Protein AF-0000000080280304 (afdb_homodimer)

Sequenc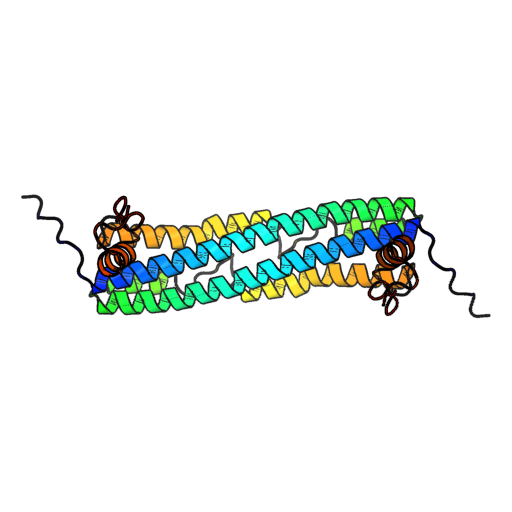e (276 aa):
MAGSPTEPDDETIDAVGKLVFALETVEQARGHLYAFHHLTGTADFALGEAVEKLRKAGHPDWADRIETELIGLNVLADRWTFQVVEEYDDGYYGTFRGMTRDVADDLTDGRLHLHEEQLKRRRRTEGRPGHEMGRPSTMAGSPTEPDDETIDAVGKLVFALETVEQARGHLYAFHHLTGTADFALGEAVEKLRKAGHPDWADRIETELIGLNVLADRWTFQVVEEYDDGYYGTFRGMTRDVADDLTDGRLHLHEEQLKRRRRTEGRPGHEMGRPST

Nearest PDB structures (foldseek):
  9cpb-assembly1_6D  TM=4.067E-01  e=4.294E+00  Bos taurus
  2y3a-assembly1_B  TM=4.232E-01  e=6.532E+00  Mus musculus
  2y3a-assembly1_B  TM=5.165E-01  e=7.788E+00  Mus musculus
  9cpb-assembly1_6D  TM=4.068E-01  e=4.025E+00  Bos taurus
  8gmh-assembly2_E  TM=3.295E-01  e=2.808E+00  Streptococcus intermedius B196

Organism: Amycolatopsis orientalis (NCBI:txid31958)

pLDDT: mean 94.71, std 10.9, range [25.89, 98.81]

Secondary structure (DSSP, 8-state):
------PPPHHHHHHHHHHHHHHHHHHHHHHHHHHHHHHHHHHHHHHHHHHHHHHHTT-HHHHHHHHHHTTT--SBTTB-HHHHHHHHIIIIIHHHHHHHHHHHHHHHTT-S-HHHHHHHHHHS-TTSTT----SPP-/------PPPHHHHHHHHHHHHHHHHHHHHHHHHHHHHHHHHHHHHHHHHHHHHHHHTT-HHHHHHHHHHTTT--SBTTB-HHHHHHHHIIIIIHHHHHHHHHHHHHHHTT-S-HHHHHHHHHHS-TTSTT----SPP-

Solvent-accessible surface area (backbone atoms only — not comparable to full-atom values): 14529 Å² total; per-residue (Å²): 126,83,72,75,83,75,78,64,53,70,53,46,38,48,16,50,31,35,39,46,50,16,51,52,34,39,52,53,16,51,52,25,47,51,50,21,37,52,31,42,52,51,18,51,54,33,40,52,51,16,33,54,34,25,39,75,46,71,35,51,68,60,23,49,48,44,55,68,66,52,55,88,54,46,46,40,97,94,24,49,52,70,53,52,52,49,46,25,47,70,40,36,51,41,51,53,52,50,51,52,49,53,50,26,43,72,60,46,72,43,30,53,42,55,44,57,50,54,50,47,66,72,66,40,51,84,89,44,88,91,38,69,84,71,79,76,64,93,126,82,71,77,83,74,76,65,53,70,54,45,38,48,16,50,31,35,40,44,51,16,51,52,34,39,51,53,15,50,53,25,46,52,47,22,37,53,30,42,52,52,17,51,54,35,39,53,52,16,32,53,34,25,40,74,49,71,36,52,67,61,23,50,48,44,55,67,68,52,55,89,56,47,46,41,96,93,25,50,53,68,52,52,52,49,46,25,47,68,41,36,50,39,50,53,53,50,51,52,48,53,50,27,42,72,60,46,73,43,29,53,42,55,43,55,50,53,49,46,68,72,67,41,50,85,89,44,88,91,39,69,83,70,79,79,63,95

Structure (mmCIF, N/CA/C/O backbone):
data_AF-0000000080280304-model_v1
#
loop_
_entity.id
_entity.type
_entity.pdbx_description
1 polymer 'Uncharacterized protein'
#
loop_
_atom_site.group_PDB
_atom_site.id
_atom_site.type_symbol
_atom_site.label_atom_id
_atom_site.label_alt_id
_atom_site.label_comp_id
_atom_site.label_asym_id
_atom_site.label_entity_id
_atom_site.label_seq_id
_atom_site.pdbx_PDB_ins_code
_atom_site.Cartn_x
_atom_site.Cartn_y
_atom_site.Cartn_z
_atom_site.occupancy
_atom_site.B_iso_or_equiv
_atom_site.auth_seq_id
_atom_site.auth_comp_id
_atom_site.auth_asym_id
_atom_site.auth_atom_id
_atom_site.pdbx_PDB_model_num
ATOM 1 N N . MET A 1 1 ? 15.289 -48.5 -10.891 1 26.27 1 MET A N 1
ATOM 2 C CA . MET A 1 1 ? 15.5 -47.656 -12.07 1 26.27 1 MET A CA 1
ATOM 3 C C . MET A 1 1 ? 14.852 -46.312 -11.891 1 26.27 1 MET A C 1
ATOM 5 O O . MET A 1 1 ? 13.664 -46.219 -11.57 1 26.27 1 MET A O 1
ATOM 9 N N . ALA A 1 2 ? 15.414 -45.406 -11.305 1 45.47 2 ALA A N 1
ATOM 10 C CA . ALA A 1 2 ? 14.922 -44.062 -11.023 1 45.47 2 ALA A CA 1
ATOM 11 C C . ALA A 1 2 ? 14.133 -43.531 -12.211 1 45.47 2 ALA A C 1
ATOM 13 O O . ALA A 1 2 ? 14.68 -43.344 -13.297 1 45.47 2 ALA A O 1
ATOM 14 N N . GLY A 1 3 ? 12.984 -43.781 -12.445 1 39.62 3 GLY A N 1
ATOM 15 C CA . GLY A 1 3 ? 12.25 -43.469 -13.664 1 39.62 3 GLY A CA 1
ATOM 16 C C . GLY A 1 3 ? 12.594 -42.094 -14.234 1 39.62 3 GLY A C 1
ATOM 17 O O . GLY A 1 3 ? 13.094 -41.219 -13.516 1 39.62 3 GLY A O 1
ATOM 18 N N . SER A 1 4 ? 12.836 -41.844 -15.617 1 45.22 4 SER A N 1
ATOM 19 C CA . SER A 1 4 ? 13.25 -40.625 -16.297 1 45.22 4 SER A CA 1
ATOM 20 C C . SER A 1 4 ? 12.336 -39.438 -15.938 1 45.22 4 SER A C 1
ATOM 22 O O . SER A 1 4 ? 11.109 -39.594 -15.992 1 45.22 4 SER A O 1
ATOM 24 N N . PRO A 1 5 ? 12.68 -38.531 -15 1 55.34 5 PRO A N 1
ATOM 25 C CA . PRO A 1 5 ? 11.781 -37.438 -14.641 1 55.34 5 PRO A CA 1
ATOM 26 C C . PRO A 1 5 ? 10.992 -36.906 -15.836 1 55.34 5 PRO A C 1
ATOM 28 O O . PRO A 1 5 ? 11.578 -36.562 -16.859 1 55.34 5 PRO A O 1
ATOM 31 N N . THR A 1 6 ? 9.797 -37.469 -16.281 1 69.19 6 THR A N 1
ATOM 32 C CA . THR A 1 6 ? 8.961 -37.094 -17.422 1 69.19 6 THR A CA 1
ATOM 33 C C . THR A 1 6 ? 8.727 -35.594 -17.422 1 69.19 6 THR A C 1
ATOM 35 O O . THR A 1 6 ? 8.422 -35 -16.391 1 69.19 6 THR A O 1
ATOM 38 N N . GLU A 1 7 ? 9.266 -34.781 -18.422 1 86.94 7 GLU A N 1
ATOM 39 C CA . GLU A 1 7 ? 9.039 -33.375 -18.641 1 86.94 7 GLU A CA 1
ATOM 40 C C . GLU A 1 7 ? 7.555 -33.031 -18.578 1 86.94 7 GLU A C 1
ATOM 42 O O . GLU A 1 7 ? 6.719 -33.75 -19.109 1 86.94 7 GLU A O 1
ATOM 47 N N . PRO A 1 8 ? 7.191 -32.031 -17.797 1 94 8 PRO A N 1
ATOM 48 C CA . PRO A 1 8 ? 5.777 -31.641 -17.75 1 94 8 PRO A CA 1
ATOM 49 C C . PRO A 1 8 ? 5.207 -31.281 -19.125 1 94 8 PRO A C 1
ATOM 51 O O . PRO A 1 8 ? 5.941 -30.797 -19.984 1 94 8 PRO A O 1
ATOM 54 N N . ASP A 1 9 ? 3.963 -31.609 -19.344 1 95.56 9 ASP A N 1
ATOM 55 C CA . ASP A 1 9 ? 3.316 -31.266 -20.609 1 95.56 9 ASP A CA 1
ATOM 56 C C . ASP A 1 9 ? 3 -29.766 -20.672 1 95.56 9 ASP A C 1
ATOM 58 O O . ASP A 1 9 ? 3.084 -29.062 -19.672 1 95.56 9 ASP A O 1
ATOM 62 N N . ASP A 1 10 ? 2.596 -29.219 -21.812 1 95.62 10 ASP A N 1
ATOM 63 C CA . ASP A 1 10 ? 2.402 -27.797 -22.078 1 95.62 10 ASP A CA 1
ATOM 64 C C . ASP A 1 10 ? 1.273 -27.234 -21.219 1 95.62 10 ASP A C 1
ATOM 66 O O . ASP A 1 10 ? 1.339 -26.078 -20.781 1 95.62 10 ASP A O 1
ATOM 70 N N . GLU A 1 11 ? 0.22 -27.984 -21.062 1 97.38 11 GLU A N 1
ATOM 71 C CA . GLU A 1 11 ? -0.914 -27.531 -20.266 1 97.38 11 GLU A CA 1
ATOM 72 C C . GLU A 1 11 ? -0.508 -27.297 -18.812 1 97.38 11 GLU A C 1
ATOM 74 O O . GLU A 1 11 ? -0.923 -26.312 -18.203 1 97.38 11 GLU A O 1
ATOM 79 N N . THR A 1 12 ? 0.298 -28.219 -18.297 1 98.19 12 THR A N 1
ATOM 80 C CA . THR A 1 12 ? 0.804 -28.078 -16.938 1 98.19 12 THR A CA 1
ATOM 81 C C . THR A 1 12 ? 1.74 -26.875 -16.828 1 98.19 12 THR A C 1
ATOM 83 O O . THR A 1 12 ? 1.65 -26.094 -15.867 1 98.19 12 THR A O 1
ATOM 86 N N . ILE A 1 13 ? 2.594 -26.719 -17.781 1 97.25 13 ILE A N 1
ATOM 87 C CA . ILE A 1 13 ? 3.516 -25.594 -17.797 1 97.25 13 ILE A CA 1
ATOM 88 C C . ILE A 1 13 ? 2.727 -24.281 -17.812 1 97.25 13 ILE A C 1
ATOM 90 O O . ILE A 1 13 ? 3.047 -23.359 -17.062 1 97.25 13 ILE A O 1
ATOM 94 N N . ASP A 1 14 ? 1.728 -24.203 -18.578 1 97.38 14 ASP A N 1
ATOM 95 C CA . ASP A 1 14 ? 0.876 -23.016 -18.656 1 97.38 14 ASP A CA 1
ATOM 96 C C . ASP A 1 14 ? 0.171 -22.75 -17.328 1 97.38 14 ASP A C 1
ATOM 98 O O . ASP A 1 14 ? 0.092 -21.594 -16.891 1 97.38 14 ASP A O 1
ATOM 102 N N . ALA A 1 15 ? -0.341 -23.766 -16.75 1 98.38 15 ALA A N 1
ATOM 103 C CA . ALA A 1 15 ? -1.056 -23.625 -15.477 1 98.38 15 ALA A CA 1
ATOM 104 C C . ALA A 1 15 ? -0.133 -23.109 -14.375 1 98.38 15 ALA A C 1
ATOM 106 O O . ALA A 1 15 ? -0.491 -22.172 -13.648 1 98.38 15 ALA A O 1
ATOM 107 N N . VAL A 1 16 ? 1.031 -23.703 -14.273 1 98.19 16 VAL A N 1
ATOM 108 C CA . VAL A 1 16 ? 2.004 -23.25 -13.273 1 98.19 16 VAL A CA 1
ATOM 109 C C . VAL A 1 16 ? 2.439 -21.828 -13.578 1 98.19 16 VAL A C 1
ATOM 111 O O . VAL A 1 16 ? 2.59 -21 -12.664 1 98.19 16 VAL A O 1
ATOM 114 N N . GLY A 1 17 ? 2.639 -21.531 -14.852 1 97.62 17 GLY A N 1
ATOM 115 C CA . GLY A 1 17 ? 2.953 -20.172 -15.234 1 97.62 17 GLY A CA 1
ATOM 116 C C . GLY A 1 17 ? 1.919 -19.156 -14.758 1 97.62 17 GLY A C 1
ATOM 117 O O . GLY A 1 17 ? 2.27 -18.062 -14.32 1 97.62 17 GLY A O 1
ATOM 118 N N . LYS A 1 18 ? 0.639 -19.5 -14.891 1 98.06 18 LYS A N 1
ATOM 119 C CA . LYS A 1 18 ? -0.426 -18.609 -14.438 1 98.06 18 LYS A CA 1
ATOM 120 C C . LYS A 1 18 ? -0.378 -18.406 -12.93 1 98.06 18 LYS A C 1
ATOM 122 O O . LYS A 1 18 ? -0.622 -17.312 -12.43 1 98.06 18 LYS A O 1
ATOM 127 N N . LEU A 1 19 ? -0.128 -19.469 -12.195 1 98.56 19 LEU A N 1
ATOM 128 C CA . LEU A 1 19 ? 0.028 -19.375 -10.75 1 98.56 19 LEU A CA 1
ATOM 129 C C . LEU A 1 19 ? 1.191 -18.453 -10.383 1 98.56 19 LEU A C 1
ATOM 131 O O . LEU A 1 19 ? 1.077 -17.641 -9.477 1 98.56 19 LEU A O 1
ATOM 135 N N . VAL A 1 20 ? 2.305 -18.562 -11.062 1 98.12 20 VAL A N 1
ATOM 136 C CA . VAL A 1 20 ? 3.477 -17.719 -10.828 1 98.12 20 VAL A CA 1
ATOM 137 C C . VAL A 1 20 ? 3.137 -16.266 -11.117 1 98.12 20 VAL A C 1
ATOM 139 O O . VAL A 1 20 ? 3.506 -15.375 -10.344 1 98.12 20 VAL A O 1
ATOM 142 N N . PHE A 1 21 ? 2.457 -16.094 -12.211 1 98.06 21 PHE A N 1
ATOM 143 C CA . PHE A 1 21 ? 2.002 -14.734 -12.516 1 98.06 21 PHE A CA 1
ATOM 144 C C . PHE A 1 21 ? 1.188 -14.164 -11.359 1 98.06 21 PHE A C 1
ATOM 146 O O . PHE A 1 21 ? 1.374 -13.008 -10.977 1 98.06 21 PHE A O 1
ATOM 153 N N . ALA A 1 22 ? 0.242 -14.922 -10.836 1 98.62 22 ALA A N 1
ATOM 154 C CA . ALA A 1 22 ? -0.554 -14.484 -9.688 1 98.62 22 ALA A CA 1
ATOM 155 C C . ALA A 1 22 ? 0.34 -14.102 -8.516 1 98.62 22 ALA A C 1
ATOM 157 O O . ALA A 1 22 ? 0.159 -13.047 -7.898 1 98.62 22 ALA A O 1
ATOM 158 N N . LEU A 1 23 ? 1.3 -14.938 -8.164 1 98.56 23 LEU A N 1
ATOM 159 C CA . LEU A 1 23 ? 2.221 -14.656 -7.07 1 98.56 23 LEU A CA 1
ATOM 160 C C . LEU A 1 23 ? 3.014 -13.383 -7.344 1 98.56 23 LEU A C 1
ATOM 162 O O . LEU A 1 23 ? 3.223 -12.57 -6.441 1 98.56 23 LEU A O 1
ATOM 166 N N . GLU A 1 24 ? 3.484 -13.242 -8.57 1 98.56 24 GLU A N 1
ATOM 167 C CA . GLU A 1 24 ? 4.242 -12.047 -8.914 1 98.56 24 GLU A CA 1
ATOM 168 C C . GLU A 1 24 ? 3.395 -10.789 -8.742 1 98.56 24 GLU A C 1
ATOM 170 O O . GLU A 1 24 ? 3.91 -9.734 -8.359 1 98.56 24 GLU A O 1
ATOM 175 N N . THR A 1 25 ? 2.143 -10.875 -9.07 1 98.69 25 THR A N 1
ATOM 176 C CA . THR A 1 25 ? 1.221 -9.773 -8.82 1 98.69 25 THR A CA 1
ATOM 177 C C . THR A 1 25 ? 1.101 -9.484 -7.328 1 98.69 25 THR A C 1
ATOM 179 O O . THR A 1 25 ? 1.062 -8.328 -6.914 1 98.69 25 THR A O 1
ATOM 182 N N . VAL A 1 26 ? 1.045 -10.516 -6.48 1 98.62 26 VAL A N 1
ATOM 183 C CA . VAL A 1 26 ? 1.035 -10.367 -5.027 1 98.62 26 VAL A CA 1
ATOM 184 C C . VAL A 1 26 ? 2.318 -9.68 -4.57 1 98.62 26 VAL A C 1
ATOM 186 O O . VAL A 1 26 ? 2.297 -8.852 -3.65 1 98.62 26 VAL A O 1
ATOM 189 N N . GLU A 1 27 ? 3.445 -10 -5.219 1 98.56 27 GLU A N 1
ATOM 190 C CA . GLU A 1 27 ? 4.707 -9.336 -4.898 1 98.56 27 GLU A CA 1
ATOM 191 C C . GLU A 1 27 ? 4.617 -7.832 -5.148 1 98.56 27 GLU A C 1
ATOM 193 O O . GLU A 1 27 ? 5.117 -7.035 -4.352 1 98.56 27 GLU A O 1
ATOM 198 N N . GLN A 1 28 ? 4.012 -7.496 -6.227 1 98.5 28 GLN A N 1
ATOM 199 C CA . GLN A 1 28 ? 3.801 -6.078 -6.5 1 98.5 28 GLN A CA 1
ATOM 200 C C . GLN A 1 28 ? 2.922 -5.434 -5.43 1 98.5 28 GLN A C 1
ATOM 202 O O . GLN A 1 28 ? 3.213 -4.336 -4.957 1 98.5 28 GLN A O 1
ATOM 207 N N . ALA A 1 29 ? 1.824 -6.094 -5.078 1 98.69 29 ALA A N 1
ATOM 208 C CA . ALA A 1 29 ? 0.947 -5.602 -4.02 1 98.69 29 ALA A CA 1
ATOM 209 C C . ALA A 1 29 ? 1.722 -5.379 -2.723 1 98.69 29 ALA A C 1
ATOM 211 O O . ALA A 1 29 ? 1.58 -4.34 -2.076 1 98.69 29 ALA A O 1
ATOM 212 N N . ARG A 1 30 ? 2.539 -6.348 -2.373 1 98.5 30 ARG A N 1
ATOM 213 C CA . ARG A 1 30 ? 3.383 -6.273 -1.185 1 98.5 30 ARG A CA 1
ATOM 214 C C . ARG A 1 30 ? 4.277 -5.039 -1.223 1 98.5 30 ARG A C 1
ATOM 216 O O . ARG A 1 30 ? 4.461 -4.367 -0.206 1 98.5 30 ARG A O 1
ATOM 223 N N . GLY A 1 31 ? 4.891 -4.758 -2.359 1 98.62 31 GLY A N 1
ATOM 224 C CA . GLY A 1 31 ? 5.684 -3.545 -2.504 1 98.62 31 GLY A CA 1
ATOM 225 C C . GLY A 1 31 ? 4.914 -2.285 -2.154 1 98.62 31 GLY A C 1
ATOM 226 O O . GLY A 1 31 ? 5.449 -1.387 -1.5 1 98.62 31 GLY A O 1
ATOM 227 N N . HIS A 1 32 ? 3.705 -2.23 -2.592 1 98.69 32 HIS A N 1
ATOM 228 C CA . HIS A 1 32 ? 2.867 -1.08 -2.273 1 98.69 32 HIS A CA 1
ATOM 229 C C . HIS A 1 32 ? 2.537 -1.033 -0.785 1 98.69 32 HIS A C 1
ATOM 231 O O . HIS A 1 32 ? 2.42 0.048 -0.204 1 98.69 32 HIS A O 1
ATOM 237 N N . LEU A 1 33 ? 2.289 -2.182 -0.157 1 98.56 33 LEU A N 1
ATOM 238 C CA . LEU A 1 33 ? 2.047 -2.217 1.28 1 98.56 33 LEU A CA 1
ATOM 239 C C . LEU A 1 33 ? 3.244 -1.661 2.047 1 98.56 33 LEU A C 1
ATOM 241 O O . LEU A 1 33 ? 3.074 -0.933 3.027 1 98.56 33 LEU A O 1
ATOM 245 N N . TYR A 1 34 ? 4.488 -1.94 1.626 1 98.56 34 TYR 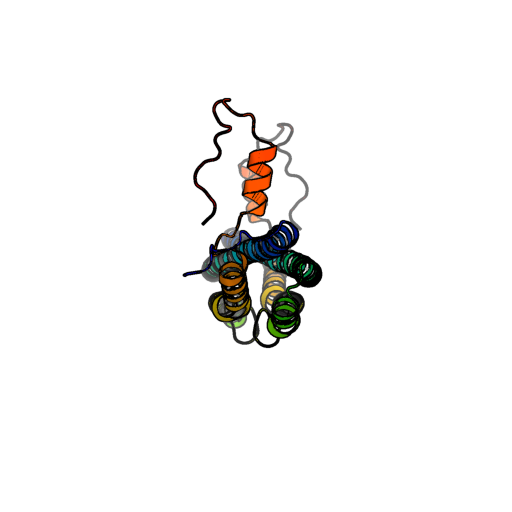A N 1
ATOM 246 C CA . TYR A 1 34 ? 5.684 -1.397 2.26 1 98.56 34 TYR A CA 1
ATOM 247 C C . TYR A 1 34 ? 5.777 0.108 2.047 1 98.56 34 TYR A C 1
ATOM 249 O O . TYR A 1 34 ? 6.195 0.844 2.945 1 98.56 34 TYR A O 1
ATOM 257 N N . ALA A 1 35 ? 5.422 0.512 0.835 1 98.56 35 ALA A N 1
ATOM 258 C CA . ALA A 1 35 ? 5.387 1.951 0.589 1 98.56 35 ALA A CA 1
ATOM 259 C C . ALA A 1 35 ? 4.391 2.643 1.52 1 98.56 35 ALA A C 1
ATOM 261 O O . ALA A 1 35 ? 4.691 3.699 2.08 1 98.56 35 ALA A O 1
ATOM 262 N N . PHE A 1 36 ? 3.199 2.029 1.745 1 98.81 36 PHE A N 1
ATOM 263 C CA . PHE A 1 36 ? 2.201 2.508 2.693 1 98.81 36 PHE A CA 1
ATOM 264 C C . PHE A 1 36 ? 2.793 2.627 4.09 1 98.81 36 PHE A C 1
ATOM 266 O O . PHE A 1 36 ? 2.625 3.65 4.758 1 98.81 36 PHE A O 1
ATOM 273 N N . HIS A 1 37 ? 3.555 1.675 4.523 1 98.56 37 HIS A N 1
ATOM 274 C CA . HIS A 1 37 ? 4.199 1.638 5.832 1 98.56 37 HIS A CA 1
ATOM 275 C C . HIS A 1 37 ? 5.207 2.771 5.98 1 98.56 37 HIS A C 1
ATOM 277 O O . HIS A 1 37 ? 5.129 3.561 6.926 1 98.56 37 HIS A O 1
ATOM 283 N N . HIS A 1 38 ? 6.062 2.951 4.961 1 98.69 38 HIS A N 1
ATOM 284 C CA . HIS A 1 38 ? 7.145 3.922 5.062 1 98.69 38 HIS A CA 1
ATOM 285 C C . HIS A 1 38 ? 6.613 5.348 4.98 1 98.69 38 HIS A C 1
ATOM 287 O O . HIS A 1 38 ? 7.082 6.23 5.703 1 98.69 38 HIS A O 1
ATOM 293 N N . LEU A 1 39 ? 5.641 5.547 4.109 1 98.62 39 LEU A N 1
ATOM 294 C CA . LEU A 1 39 ? 5.062 6.879 3.971 1 98.62 39 LEU A CA 1
ATOM 295 C C . LEU A 1 39 ? 4.277 7.266 5.219 1 98.62 39 LEU A C 1
ATOM 297 O O . LEU A 1 39 ? 4.285 8.43 5.633 1 98.62 39 LEU A O 1
ATOM 301 N N . THR A 1 40 ? 3.562 6.305 5.844 1 98.56 40 THR A N 1
ATOM 302 C CA . THR A 1 40 ? 2.879 6.582 7.102 1 98.56 40 THR A CA 1
ATOM 303 C C . THR A 1 40 ? 3.877 6.984 8.18 1 98.56 40 THR A C 1
ATOM 305 O O . THR A 1 40 ? 3.629 7.922 8.945 1 98.56 40 THR A O 1
ATOM 308 N N . GLY A 1 41 ? 5.039 6.309 8.258 1 97.94 41 GLY A N 1
ATOM 309 C CA . GLY A 1 41 ? 6.094 6.719 9.18 1 97.94 41 GLY A CA 1
ATOM 310 C C . GLY A 1 41 ? 6.602 8.125 8.914 1 97.94 41 GLY A C 1
ATOM 311 O O . GLY A 1 41 ? 6.793 8.906 9.852 1 97.94 41 GLY A O 1
ATOM 312 N N . THR A 1 42 ? 6.781 8.406 7.641 1 98.56 42 THR A N 1
ATOM 313 C CA . THR A 1 42 ? 7.219 9.742 7.234 1 98.56 42 THR A CA 1
ATOM 314 C C . THR A 1 42 ? 6.223 10.805 7.691 1 98.56 42 THR A C 1
ATOM 316 O O . THR A 1 42 ? 6.617 11.844 8.211 1 98.56 42 THR A O 1
ATOM 319 N N . ALA A 1 43 ? 4.957 10.492 7.516 1 98.44 43 ALA A N 1
ATOM 320 C CA . ALA A 1 43 ? 3.912 11.422 7.941 1 98.44 43 ALA A CA 1
ATOM 321 C C . ALA A 1 43 ? 3.928 11.602 9.453 1 98.44 43 ALA A C 1
ATOM 323 O O . ALA A 1 43 ? 3.699 12.711 9.953 1 98.44 43 ALA A O 1
ATOM 324 N N . ASP A 1 44 ? 4.125 10.531 10.156 1 97.56 44 ASP A N 1
ATOM 325 C CA . ASP A 1 44 ? 4.184 10.578 11.609 1 97.56 44 ASP A CA 1
ATOM 326 C C . ASP A 1 44 ? 5.305 11.5 12.086 1 97.56 44 ASP A C 1
ATOM 328 O O . ASP A 1 44 ? 5.117 12.297 13.008 1 97.56 44 ASP A O 1
ATOM 332 N N . PHE A 1 45 ? 6.492 11.43 11.477 1 98.06 45 PHE A N 1
ATOM 333 C CA . PHE A 1 45 ? 7.602 12.312 11.812 1 98.06 45 PHE A CA 1
ATOM 334 C C . PHE A 1 45 ? 7.254 13.758 11.508 1 98.06 45 PHE A C 1
ATOM 336 O O . PHE A 1 45 ? 7.512 14.656 12.312 1 98.06 45 PHE A O 1
ATOM 343 N N . ALA A 1 46 ? 6.691 13.977 10.375 1 98.12 46 ALA A N 1
ATOM 344 C CA . ALA A 1 46 ? 6.27 15.32 10 1 98.12 46 ALA A CA 1
ATOM 345 C C . ALA A 1 46 ? 5.246 15.875 10.984 1 98.12 46 ALA A C 1
ATOM 347 O O . ALA A 1 46 ? 5.27 17.062 11.312 1 98.12 46 ALA A O 1
ATOM 348 N N . LEU A 1 47 ? 4.348 15.008 11.438 1 98.06 47 LEU A N 1
ATOM 349 C CA . LEU A 1 47 ? 3.357 15.398 12.438 1 98.06 47 LEU A CA 1
ATOM 350 C C . LEU A 1 47 ? 4.035 15.852 13.719 1 98.06 47 LEU A C 1
ATOM 352 O O . LEU A 1 47 ? 3.627 16.844 14.32 1 98.06 47 LEU A O 1
ATOM 356 N N . GLY A 1 48 ? 5.066 15.141 14.141 1 98.25 48 GLY A N 1
ATOM 357 C CA . GLY A 1 48 ? 5.832 15.555 15.305 1 98.25 48 GLY A CA 1
ATOM 358 C C . GLY A 1 48 ? 6.43 16.938 15.164 1 98.25 48 GLY A C 1
ATOM 359 O O . GLY A 1 48 ? 6.359 17.75 16.094 1 98.25 48 GLY A O 1
ATOM 360 N N . GLU A 1 49 ? 6.949 17.172 14.008 1 98.56 49 GLU A N 1
ATOM 361 C CA . GLU A 1 49 ? 7.504 18.5 13.727 1 98.56 49 GLU A CA 1
ATOM 362 C C . GLU A 1 49 ? 6.418 19.562 13.758 1 98.56 49 GLU A C 1
ATOM 364 O O . GLU A 1 49 ? 6.641 20.672 14.266 1 98.56 49 GLU A O 1
ATOM 369 N N . ALA A 1 50 ? 5.293 19.266 13.219 1 98.62 50 ALA A N 1
ATOM 370 C CA . ALA A 1 50 ? 4.176 20.203 13.219 1 98.62 50 ALA A CA 1
ATOM 371 C C . ALA A 1 50 ? 3.764 20.562 14.641 1 98.62 50 ALA A C 1
ATOM 373 O O . ALA A 1 50 ? 3.477 21.719 14.938 1 98.62 50 ALA A O 1
ATOM 374 N N . VAL A 1 51 ? 3.703 19.594 15.516 1 98.75 51 VAL A N 1
ATOM 375 C CA . VAL A 1 51 ? 3.33 19.797 16.906 1 98.75 51 VAL A CA 1
ATOM 376 C C . VAL A 1 51 ? 4.309 20.766 17.578 1 98.75 51 VAL A C 1
ATOM 378 O O . VAL A 1 51 ? 3.893 21.719 18.25 1 98.75 51 VAL A O 1
ATOM 381 N N . GLU A 1 52 ? 5.59 20.531 17.328 1 98.75 52 GLU A N 1
ATOM 382 C CA . GLU A 1 52 ? 6.605 21.406 17.891 1 98.75 52 GLU A CA 1
ATOM 383 C C . GLU A 1 52 ? 6.449 22.844 17.359 1 98.75 52 GLU A C 1
ATOM 385 O O . GLU A 1 52 ? 6.543 23.797 18.125 1 98.75 52 GLU A O 1
ATOM 390 N N . LYS A 1 53 ? 6.211 22.984 16.141 1 98.75 53 LYS A N 1
ATOM 391 C CA . LYS A 1 53 ? 6.055 24.297 15.516 1 98.75 53 LYS A CA 1
ATOM 392 C C . LYS A 1 53 ? 4.801 25 16.031 1 98.75 53 LYS A C 1
ATOM 394 O O . LYS A 1 53 ? 4.797 26.219 16.203 1 98.75 53 LYS A O 1
ATOM 399 N N . LEU A 1 54 ? 3.697 24.25 16.25 1 98.75 54 LEU A N 1
ATOM 400 C CA . LEU A 1 54 ? 2.473 24.828 16.781 1 98.75 54 LEU A CA 1
ATOM 401 C C . LEU A 1 54 ? 2.707 25.406 18.188 1 98.75 54 LEU A C 1
ATOM 403 O O . LEU A 1 54 ? 2.229 26.5 18.5 1 98.75 54 LEU A O 1
ATOM 407 N N . ARG A 1 55 ? 3.471 24.656 18.969 1 98.5 55 ARG A N 1
ATOM 408 C CA . ARG A 1 55 ? 3.797 25.141 20.297 1 98.5 55 ARG A CA 1
ATOM 409 C C . ARG A 1 55 ? 4.617 26.422 20.234 1 98.5 55 ARG A C 1
ATOM 411 O O . ARG A 1 55 ? 4.312 27.406 20.922 1 98.5 55 ARG A O 1
ATOM 418 N N . LYS A 1 56 ? 5.59 26.375 19.391 1 98.31 56 LYS A N 1
ATOM 419 C CA . LYS A 1 56 ? 6.465 27.547 19.219 1 98.31 56 LYS A CA 1
ATOM 420 C C . LYS A 1 56 ? 5.684 28.75 18.734 1 98.31 56 LYS A C 1
ATOM 422 O O . LYS A 1 56 ? 5.98 29.891 19.109 1 98.31 56 LYS A O 1
ATOM 427 N N . ALA A 1 57 ? 4.652 28.516 18 1 98 57 ALA A N 1
ATOM 428 C CA . ALA A 1 57 ? 3.854 29.578 17.391 1 98 57 ALA A CA 1
ATOM 429 C C . ALA A 1 57 ? 2.779 30.078 18.344 1 98 57 ALA A C 1
ATOM 431 O O . ALA A 1 57 ? 1.986 30.953 18 1 98 57 ALA A O 1
ATOM 432 N N . GLY A 1 58 ? 2.701 29.5 19.531 1 98.25 58 GLY A N 1
ATOM 433 C CA . GLY A 1 58 ? 1.795 29.984 20.562 1 98.25 58 GLY A CA 1
ATOM 434 C C . GLY A 1 58 ? 0.45 29.281 20.547 1 98.25 58 GLY A C 1
ATOM 435 O O . GLY A 1 58 ? -0.549 29.844 21.016 1 98.25 58 GLY A O 1
ATOM 436 N N . HIS A 1 59 ? 0.417 28.094 19.984 1 98.44 59 HIS A N 1
ATOM 437 C CA . HIS A 1 59 ? -0.83 27.328 19.938 1 98.44 59 HIS A CA 1
ATOM 438 C C . HIS A 1 59 ? -0.698 26 20.688 1 98.44 59 HIS A C 1
ATOM 440 O O . HIS A 1 59 ? -0.894 24.938 20.094 1 98.44 59 HIS A O 1
ATOM 446 N N . PRO A 1 60 ? -0.443 26.016 22 1 98.5 60 PRO A N 1
ATOM 447 C CA . PRO A 1 60 ? -0.198 24.781 22.75 1 98.5 60 PRO A CA 1
ATOM 448 C C . PRO A 1 60 ? -1.433 23.891 22.844 1 98.5 60 PRO A C 1
ATOM 450 O O . PRO A 1 60 ? -1.307 22.656 22.922 1 98.5 60 PRO A O 1
ATOM 453 N N . ASP A 1 61 ? -2.619 24.5 22.781 1 98.44 61 ASP A N 1
ATOM 454 C CA . ASP A 1 61 ? -3.83 23.688 22.875 1 98.44 61 ASP A CA 1
ATOM 455 C C . ASP A 1 61 ? -3.953 22.75 21.672 1 98.44 61 ASP A C 1
ATOM 457 O O . ASP A 1 61 ? -4.262 21.562 21.828 1 98.44 61 ASP A O 1
ATOM 461 N N . TRP A 1 62 ? -3.797 23.281 20.469 1 98.56 62 TRP A N 1
ATOM 462 C CA . TRP A 1 62 ? -3.812 22.438 19.281 1 98.56 62 TRP A CA 1
ATOM 463 C C . TRP A 1 62 ? -2.67 21.422 19.312 1 98.56 62 TRP A C 1
ATOM 465 O O . TRP A 1 62 ? -2.848 20.266 18.922 1 98.56 62 TRP A O 1
ATOM 475 N N . ALA A 1 63 ? -1.449 21.859 19.672 1 98.69 63 ALA A N 1
ATOM 476 C CA . ALA A 1 63 ? -0.323 20.938 19.812 1 98.69 63 ALA A CA 1
ATOM 477 C C . ALA A 1 63 ? -0.685 19.766 20.703 1 98.69 63 ALA A C 1
ATOM 479 O O . ALA A 1 63 ? -0.463 18.609 20.344 1 98.69 63 ALA A O 1
ATOM 480 N N . ASP A 1 64 ? -1.284 20.094 21.828 1 98.56 64 ASP A N 1
ATOM 481 C CA . ASP A 1 64 ? -1.642 19.047 22.781 1 98.56 64 ASP A CA 1
ATOM 482 C C . ASP A 1 64 ? -2.689 18.109 22.203 1 98.56 64 ASP A C 1
ATOM 484 O O . ASP A 1 64 ? -2.619 16.891 22.422 1 98.56 64 ASP A O 1
ATOM 488 N N . ARG A 1 65 ? -3.699 18.594 21.547 1 98.38 65 ARG A N 1
ATOM 489 C CA . ARG A 1 65 ? -4.746 17.75 20.969 1 98.38 65 ARG A CA 1
ATOM 490 C C . ARG A 1 65 ? -4.172 16.812 19.922 1 98.38 65 ARG A C 1
ATOM 492 O O . ARG A 1 65 ? -4.492 15.617 19.906 1 98.38 65 ARG A O 1
ATOM 499 N N . ILE A 1 66 ? -3.35 17.344 19.031 1 98.56 66 ILE A N 1
ATOM 500 C CA . ILE A 1 66 ? -2.744 16.5 18 1 98.56 66 ILE A CA 1
ATOM 501 C C . ILE A 1 66 ? -1.872 15.438 18.656 1 98.56 66 ILE A C 1
ATOM 503 O O . ILE A 1 66 ? -1.929 14.266 18.281 1 98.56 66 ILE A O 1
ATOM 507 N N . GLU A 1 67 ? -1.058 15.844 19.641 1 97.94 67 GLU A N 1
ATOM 508 C CA . GLU A 1 67 ? -0.152 14.93 20.328 1 97.94 67 GLU A CA 1
ATOM 509 C C . GLU A 1 67 ? -0.919 13.805 21.016 1 97.94 67 GLU A C 1
ATOM 511 O O . GLU A 1 67 ? -0.457 12.656 21.031 1 97.94 67 GLU A O 1
ATOM 516 N N . THR A 1 68 ? -2.113 14.055 21.484 1 97.88 68 THR A N 1
ATOM 517 C CA . THR A 1 68 ? -2.826 13.07 22.281 1 97.88 68 THR A CA 1
ATOM 518 C C . THR A 1 68 ? -3.803 12.273 21.422 1 97.88 68 THR A C 1
ATOM 520 O O . THR A 1 68 ? -4.031 11.094 21.672 1 97.88 68 THR A O 1
ATOM 523 N N . GLU A 1 69 ? -4.379 12.883 20.406 1 97.38 69 GLU A N 1
ATOM 524 C CA . GLU A 1 69 ? -5.469 12.25 19.672 1 97.38 69 GLU A CA 1
ATOM 525 C C . GLU A 1 69 ? -4.965 11.617 18.375 1 97.38 69 GLU A C 1
ATOM 527 O O . GLU A 1 69 ? -5.551 10.656 17.875 1 97.38 69 GLU A O 1
ATOM 532 N N . LEU A 1 70 ? -3.885 12.195 17.828 1 97.69 70 LE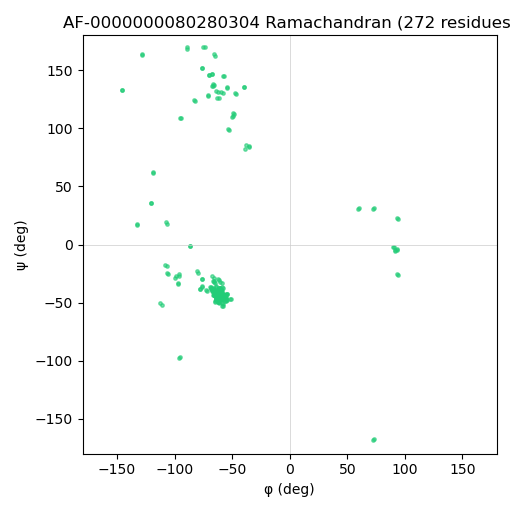U A N 1
ATOM 533 C CA . LEU A 1 70 ? -3.473 11.742 16.5 1 97.69 70 LEU A CA 1
ATOM 534 C C . LEU A 1 70 ? -2.15 10.984 16.578 1 97.69 70 LEU A C 1
ATOM 536 O O . LEU A 1 70 ? -2.006 9.922 15.977 1 97.69 70 LEU A O 1
ATOM 540 N N . ILE A 1 71 ? -1.114 11.594 17.219 1 97.44 71 ILE A N 1
ATOM 541 C CA . ILE A 1 71 ? 0.153 10.883 17.344 1 97.44 71 ILE A CA 1
ATOM 542 C C . ILE A 1 71 ? -0.05 9.602 18.156 1 97.44 71 ILE A C 1
ATOM 544 O O . ILE A 1 71 ? -0.609 9.641 19.25 1 97.44 71 ILE A O 1
ATOM 548 N N . GLY A 1 72 ? 0.352 8.438 17.625 1 96.81 72 GLY A N 1
ATOM 549 C CA . GLY A 1 72 ? 0.189 7.152 18.297 1 96.81 72 GLY A CA 1
ATOM 550 C C . GLY A 1 72 ? -1.09 6.438 17.906 1 96.81 72 GLY A C 1
ATOM 551 O O . GLY A 1 72 ? -1.314 5.293 18.312 1 96.81 72 GLY A O 1
ATOM 552 N N . LEU A 1 73 ? -1.963 7.066 17.094 1 97.75 73 LEU A N 1
ATOM 553 C CA . LEU A 1 73 ? -3.229 6.473 16.672 1 97.75 73 LEU A CA 1
ATOM 554 C C . LEU A 1 73 ? -2.992 5.258 15.789 1 97.75 73 LEU A C 1
ATOM 556 O O . LEU A 1 73 ? -2.137 5.285 14.898 1 97.75 73 LEU A O 1
ATOM 560 N N . ASN A 1 74 ? -3.789 4.254 16.078 1 98.12 74 ASN A N 1
ATOM 561 C CA . ASN A 1 74 ? -3.74 3.049 15.258 1 98.12 74 ASN A CA 1
ATOM 562 C C . ASN A 1 74 ? -4.238 3.312 13.836 1 98.12 74 ASN A C 1
ATOM 564 O O . ASN A 1 74 ? -5.258 3.975 13.648 1 98.12 74 ASN A O 1
ATOM 568 N N . VAL A 1 75 ? -3.504 2.756 12.852 1 97.44 75 VAL A N 1
ATOM 569 C CA . VAL A 1 75 ? -3.934 2.918 11.461 1 97.44 75 VAL A CA 1
ATOM 570 C C . VAL A 1 75 ? -5.109 1.99 11.18 1 97.44 75 VAL A C 1
ATOM 572 O O . VAL A 1 75 ? -5.941 2.281 10.312 1 97.44 75 VAL A O 1
ATOM 575 N N . LEU A 1 76 ? -5.133 0.78 11.758 1 96.62 76 LEU A N 1
ATOM 576 C CA . LEU A 1 76 ? -6.234 -0.171 11.844 1 96.62 76 LEU A CA 1
ATOM 577 C C . LEU A 1 76 ? -6.461 -0.621 13.281 1 96.62 76 LEU A C 1
ATOM 579 O O . LEU A 1 76 ? -5.59 -0.443 14.133 1 96.62 76 LEU A O 1
ATOM 583 N N . ALA A 1 77 ? -7.656 -1.234 13.594 1 94.31 77 ALA A N 1
ATOM 584 C CA . ALA A 1 77 ? -7.93 -1.676 14.953 1 94.31 77 ALA A CA 1
ATOM 585 C C . ALA A 1 77 ? -6.773 -2.506 15.508 1 94.31 77 ALA A C 1
ATOM 587 O O . ALA A 1 77 ? -6.414 -3.539 14.938 1 94.31 77 ALA A O 1
ATOM 588 N N . ASP A 1 78 ? -6.047 -1.921 16.484 1 94.94 78 ASP A N 1
ATOM 589 C CA . ASP A 1 78 ? -5.008 -2.555 17.297 1 94.94 78 ASP A CA 1
ATOM 590 C C . ASP A 1 78 ? -3.744 -2.789 16.469 1 94.94 78 ASP A C 1
ATOM 592 O O . ASP A 1 78 ? -3.014 -3.754 16.703 1 94.94 78 ASP A O 1
ATOM 596 N N . ARG A 1 79 ? -3.494 -1.838 15.438 1 96.38 79 ARG A N 1
ATOM 597 C CA . ARG A 1 79 ? -2.338 -2.084 14.586 1 96.38 79 ARG A CA 1
ATOM 598 C C . ARG A 1 79 ? -1.688 -0.773 14.156 1 96.38 79 ARG A C 1
ATOM 600 O O . ARG A 1 79 ? -2.369 0.133 13.664 1 96.38 79 ARG A O 1
ATOM 607 N N . TRP A 1 80 ? -0.377 -0.84 14.32 1 96.5 80 TRP A N 1
ATOM 608 C CA . TRP A 1 80 ? 0.452 0.053 13.523 1 96.5 80 TRP A CA 1
ATOM 609 C C . TRP A 1 80 ? 0.826 -0.596 12.188 1 96.5 80 TRP A C 1
ATOM 611 O O . TRP A 1 80 ? 0.636 -1.8 12.008 1 96.5 80 TRP A O 1
ATOM 621 N N . THR A 1 81 ? 1.361 0.175 11.305 1 97.81 81 THR A N 1
ATOM 622 C CA . THR A 1 81 ? 1.591 -0.327 9.953 1 97.81 81 THR A CA 1
ATOM 623 C C . THR A 1 81 ? 2.623 -1.449 9.961 1 97.81 81 THR A C 1
ATOM 625 O O . THR A 1 81 ? 2.559 -2.365 9.141 1 97.81 81 THR A O 1
ATOM 628 N N . PHE A 1 82 ? 3.561 -1.396 10.867 1 97 82 PHE A N 1
ATOM 629 C CA . PHE A 1 82 ? 4.531 -2.482 10.898 1 97 82 PHE A CA 1
ATOM 630 C C . PHE A 1 82 ? 3.855 -3.807 11.234 1 97 82 PHE A C 1
ATOM 632 O O . PHE A 1 82 ? 4.223 -4.852 10.703 1 97 82 PHE A O 1
ATOM 639 N N . GLN A 1 83 ? 2.914 -3.801 12.062 1 97.75 83 GLN A N 1
ATOM 640 C CA . GLN A 1 83 ? 2.174 -5.012 12.406 1 97.75 83 GLN A CA 1
ATOM 641 C C . GLN A 1 83 ? 1.328 -5.492 11.227 1 97.75 83 GLN A C 1
ATOM 643 O O . GLN A 1 83 ? 1.148 -6.695 11.039 1 97.75 83 GLN A O 1
ATOM 648 N N . VAL A 1 84 ? 0.779 -4.527 10.477 1 98.06 84 VAL A N 1
ATOM 649 C CA . VAL A 1 84 ? 0.032 -4.867 9.266 1 98.06 84 VAL A CA 1
ATOM 650 C C . VAL A 1 84 ? 0.933 -5.629 8.297 1 98.06 84 VAL A C 1
ATOM 652 O O . VAL A 1 84 ? 0.555 -6.688 7.789 1 98.06 84 VAL A O 1
ATOM 655 N N . VAL A 1 85 ? 2.146 -5.105 8.094 1 98.38 85 VAL A N 1
ATOM 656 C CA . VAL A 1 85 ? 3.1 -5.715 7.168 1 98.38 85 VAL A CA 1
ATOM 657 C C . VAL A 1 85 ? 3.492 -7.102 7.672 1 98.38 85 VAL A C 1
ATOM 659 O O . VAL A 1 85 ? 3.488 -8.07 6.906 1 98.38 85 VAL A O 1
ATOM 662 N N . GLU A 1 86 ? 3.764 -7.207 8.93 1 98.12 86 GLU A N 1
ATOM 663 C CA . GLU A 1 86 ? 4.184 -8.484 9.5 1 98.12 86 GLU A CA 1
ATOM 664 C C . GLU A 1 86 ? 3.07 -9.523 9.398 1 98.12 86 GLU A C 1
ATOM 666 O O . GLU A 1 86 ? 3.322 -10.68 9.055 1 98.12 86 GLU A O 1
ATOM 671 N N . GLU A 1 87 ? 1.892 -9.094 9.773 1 98.06 87 GLU A N 1
ATOM 672 C CA . GLU A 1 87 ? 0.744 -9.992 9.695 1 98.06 87 GLU A CA 1
ATOM 673 C C . GLU A 1 87 ? 0.497 -10.453 8.266 1 98.06 87 GLU A C 1
ATOM 675 O O . GLU A 1 87 ? 0.212 -11.633 8.031 1 98.06 87 GLU A O 1
ATOM 680 N N . TYR A 1 88 ? 0.552 -9.555 7.316 1 98.69 88 TYR A N 1
ATOM 681 C CA . TYR A 1 88 ? 0.413 -9.883 5.902 1 98.69 88 TYR A CA 1
ATOM 682 C C . TYR A 1 88 ? 1.472 -10.891 5.469 1 98.69 88 TYR A C 1
ATOM 684 O O . TYR A 1 88 ? 1.155 -11.898 4.828 1 98.69 88 TYR A O 1
ATOM 692 N N . ASP A 1 89 ? 2.766 -10.68 5.855 1 98.31 89 ASP A N 1
ATOM 693 C CA . ASP A 1 89 ? 3.9 -11.508 5.449 1 98.31 89 ASP A CA 1
ATOM 694 C C . ASP A 1 89 ? 3.783 -12.922 6.02 1 98.31 89 ASP A C 1
ATOM 696 O O . ASP A 1 89 ? 4 -13.898 5.305 1 98.31 89 ASP A O 1
ATOM 700 N N . ASP A 1 90 ? 3.422 -12.961 7.242 1 97.56 90 ASP A N 1
ATOM 701 C CA . ASP A 1 90 ? 3.371 -14.242 7.934 1 97.56 90 ASP A CA 1
ATOM 702 C C . ASP A 1 90 ? 2.135 -15.039 7.523 1 97.56 90 ASP A C 1
ATOM 704 O O . ASP A 1 90 ? 2.121 -16.266 7.617 1 97.56 90 ASP A O 1
ATOM 708 N N . GLY A 1 91 ? 1.114 -14.352 7.176 1 97.75 91 GLY A N 1
ATOM 709 C CA . GLY A 1 91 ? -0.153 -14.984 6.852 1 97.75 91 GLY A CA 1
ATOM 710 C C . GLY A 1 91 ? -0.342 -15.211 5.363 1 97.75 91 GLY A C 1
ATOM 711 O O . GLY A 1 91 ? 0.212 -16.156 4.797 1 97.75 91 GLY A O 1
ATOM 712 N N . TYR A 1 92 ? -1.062 -14.289 4.734 1 98.62 92 TYR A N 1
ATOM 713 C CA . TYR A 1 92 ? -1.512 -14.414 3.354 1 98.62 92 TYR A CA 1
ATOM 714 C C . TYR A 1 92 ? -0.33 -14.609 2.412 1 98.62 92 TYR A C 1
ATOM 716 O O . TYR A 1 92 ? -0.306 -15.555 1.621 1 98.62 92 TYR A O 1
ATOM 724 N N . TYR A 1 93 ? 0.642 -13.742 2.475 1 98.56 93 TYR A N 1
ATOM 725 C CA . TYR A 1 93 ? 1.786 -13.789 1.572 1 98.56 93 TYR A CA 1
ATOM 726 C C . TYR A 1 93 ? 2.561 -15.086 1.745 1 98.56 93 TYR A C 1
ATOM 728 O O . TYR A 1 93 ? 2.898 -15.758 0.762 1 98.56 93 TYR A O 1
ATOM 736 N N . GLY A 1 94 ? 2.893 -15.43 3.016 1 98.38 94 GLY A N 1
ATOM 737 C CA . GLY A 1 94 ? 3.611 -16.672 3.275 1 98.38 94 GLY A CA 1
ATOM 738 C C . GLY A 1 94 ? 2.896 -17.891 2.744 1 98.38 94 GLY A C 1
ATOM 739 O O . GLY A 1 94 ? 3.523 -18.781 2.154 1 98.38 94 GLY A O 1
ATOM 740 N N . THR A 1 95 ? 1.628 -17.953 2.979 1 98.44 95 THR A N 1
ATOM 741 C CA . THR A 1 95 ? 0.829 -19.094 2.525 1 98.44 95 THR A CA 1
ATOM 742 C C . THR A 1 95 ? 0.834 -19.188 1.001 1 98.44 95 THR A C 1
ATOM 744 O O . THR A 1 95 ? 1.023 -20.266 0.439 1 98.44 95 THR A O 1
ATOM 747 N N . PHE A 1 96 ? 0.608 -18.078 0.305 1 98.69 96 PHE A N 1
ATOM 748 C CA . PHE A 1 96 ? 0.592 -18 -1.151 1 98.69 96 PHE A CA 1
ATOM 749 C C . PHE A 1 96 ? 1.925 -18.469 -1.729 1 98.69 96 PHE A C 1
ATOM 751 O O . PHE A 1 96 ? 1.96 -19.312 -2.629 1 98.69 96 PHE A O 1
ATOM 758 N N . ARG A 1 97 ? 2.967 -17.891 -1.197 1 98.25 97 ARG A N 1
ATOM 759 C CA . ARG A 1 97 ? 4.312 -18.234 -1.648 1 98.25 97 ARG A CA 1
ATOM 760 C C . ARG A 1 97 ? 4.613 -19.703 -1.419 1 98.25 97 ARG A C 1
ATOM 762 O O . ARG A 1 97 ? 5.148 -20.375 -2.303 1 98.25 97 ARG A O 1
ATOM 769 N N . GLY A 1 98 ? 4.281 -20.172 -0.201 1 98.38 98 GLY A N 1
ATOM 770 C CA . GLY A 1 98 ? 4.492 -21.578 0.108 1 98.38 98 GLY A CA 1
ATOM 771 C C . GLY A 1 98 ? 3.73 -22.516 -0.812 1 98.38 98 GLY A C 1
ATOM 772 O O . GLY A 1 98 ? 4.285 -23.5 -1.304 1 98.38 98 GLY A O 1
ATOM 773 N N . MET A 1 99 ? 2.502 -22.234 -1.046 1 98.44 99 MET A N 1
ATOM 774 C CA . MET A 1 99 ? 1.674 -23.031 -1.937 1 98.44 99 MET A CA 1
ATOM 775 C C . MET A 1 99 ? 2.264 -23.078 -3.342 1 98.44 99 MET A C 1
ATOM 777 O O . MET A 1 99 ? 2.35 -24.141 -3.953 1 98.44 99 MET A O 1
ATOM 781 N N . THR A 1 100 ? 2.645 -21.922 -3.885 1 98.56 100 THR A N 1
ATOM 782 C CA . THR A 1 100 ? 3.217 -21.844 -5.223 1 98.56 100 THR A CA 1
ATOM 783 C C . THR A 1 100 ? 4.488 -22.672 -5.32 1 98.56 100 THR A C 1
ATOM 785 O O . THR A 1 100 ? 4.695 -23.391 -6.305 1 98.56 100 THR A O 1
ATOM 788 N N . ARG A 1 101 ? 5.297 -22.609 -4.301 1 97.31 101 ARG A N 1
ATOM 789 C CA . ARG A 1 101 ? 6.527 -23.391 -4.27 1 97.31 101 ARG A CA 1
ATOM 790 C C . ARG A 1 101 ? 6.223 -24.891 -4.281 1 97.31 101 ARG A C 1
ATOM 792 O O . ARG A 1 101 ? 6.867 -25.656 -5.004 1 97.31 101 ARG A O 1
ATOM 799 N N . ASP A 1 102 ? 5.27 -25.297 -3.482 1 98.25 102 ASP A N 1
ATOM 800 C CA . ASP A 1 102 ? 4.895 -26.703 -3.42 1 98.25 102 ASP A CA 1
ATOM 801 C C . ASP A 1 102 ? 4.41 -27.203 -4.777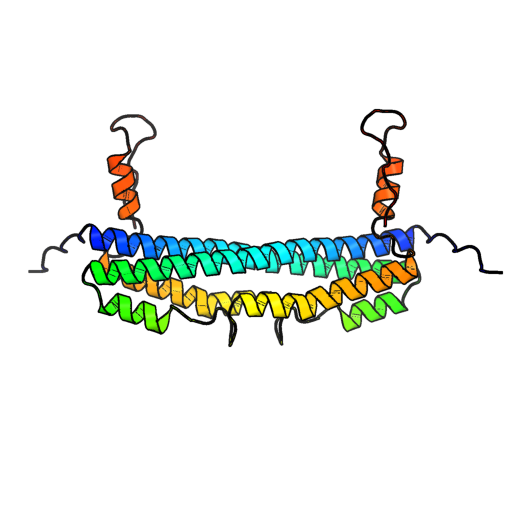 1 98.25 102 ASP A C 1
ATOM 803 O O . ASP A 1 102 ? 4.789 -28.281 -5.219 1 98.25 102 ASP A O 1
ATOM 807 N N . VAL A 1 103 ? 3.602 -26.406 -5.387 1 98.44 103 VAL A N 1
ATOM 808 C CA . VAL A 1 103 ? 3.072 -26.781 -6.695 1 98.44 103 VAL A CA 1
ATOM 809 C C . VAL A 1 103 ? 4.219 -26.922 -7.695 1 98.44 103 VAL A C 1
ATOM 811 O O . VAL A 1 103 ? 4.301 -27.906 -8.422 1 98.44 103 VAL A O 1
ATOM 814 N N . ALA A 1 104 ? 5.062 -25.938 -7.742 1 97.44 104 ALA A N 1
ATOM 815 C CA . ALA A 1 104 ? 6.176 -25.938 -8.688 1 97.44 104 ALA A CA 1
ATOM 816 C C . ALA A 1 104 ? 7.109 -27.125 -8.43 1 97.44 104 ALA A C 1
ATOM 818 O O . ALA A 1 104 ? 7.555 -27.781 -9.367 1 97.44 104 ALA A O 1
ATOM 819 N N . ASP A 1 105 ? 7.371 -27.406 -7.176 1 97.25 105 ASP A N 1
ATOM 820 C CA . ASP A 1 105 ? 8.234 -28.516 -6.82 1 97.25 105 ASP A CA 1
ATOM 821 C C . ASP A 1 105 ? 7.664 -29.844 -7.34 1 97.25 105 ASP A C 1
ATOM 823 O O . ASP A 1 105 ? 8.398 -30.672 -7.859 1 97.25 105 ASP A O 1
ATOM 827 N N . ASP A 1 106 ? 6.418 -29.938 -7.223 1 97.81 106 ASP A N 1
ATOM 828 C CA . ASP A 1 106 ? 5.758 -31.188 -7.586 1 97.81 106 ASP A CA 1
ATOM 829 C C . ASP A 1 106 ? 5.617 -31.312 -9.102 1 97.81 106 ASP A C 1
ATOM 831 O O . ASP A 1 106 ? 5.828 -32.406 -9.664 1 97.81 106 ASP A O 1
ATOM 835 N N . LEU A 1 107 ? 5.34 -30.234 -9.75 1 97.62 107 LEU A N 1
ATOM 836 C CA . LEU A 1 107 ? 4.852 -30.375 -11.117 1 97.62 107 LEU A CA 1
ATOM 837 C C . LEU A 1 107 ? 5.93 -29.984 -12.125 1 97.62 107 LEU A C 1
ATOM 839 O O . LEU A 1 107 ? 5.879 -30.391 -13.289 1 97.62 107 LEU A O 1
ATOM 843 N N . THR A 1 108 ? 6.84 -29.156 -11.695 1 96.5 108 THR A N 1
ATOM 844 C CA . THR A 1 108 ? 7.832 -28.672 -12.648 1 96.5 108 THR A CA 1
ATOM 845 C C . THR A 1 108 ? 9.242 -28.766 -12.07 1 96.5 108 THR A C 1
ATOM 847 O O . THR A 1 108 ? 10.148 -28.047 -12.5 1 96.5 108 THR A O 1
ATOM 850 N N . ASP A 1 109 ? 9.398 -29.531 -11.039 1 94.69 109 ASP A N 1
ATOM 851 C CA . ASP A 1 109 ? 10.695 -29.75 -10.398 1 94.69 109 ASP A CA 1
ATOM 852 C C . ASP A 1 109 ? 11.289 -28.438 -9.891 1 94.69 109 ASP A C 1
ATOM 854 O O . ASP A 1 109 ? 12.484 -28.203 -10.039 1 94.69 109 ASP A O 1
ATOM 858 N N . GLY A 1 110 ? 10.391 -27.547 -9.516 1 95.31 110 GLY A N 1
ATOM 859 C CA . GLY A 1 110 ? 10.805 -26.328 -8.859 1 95.31 110 GLY A CA 1
ATOM 860 C C . GLY A 1 110 ? 11.086 -25.188 -9.828 1 95.31 110 GLY A C 1
ATOM 861 O O . GLY A 1 110 ? 11.383 -24.078 -9.414 1 95.31 110 GLY A O 1
ATOM 862 N N . ARG A 1 111 ? 10.961 -25.469 -11.141 1 94.62 111 ARG A N 1
ATOM 863 C CA . ARG A 1 111 ? 11.195 -24.438 -12.156 1 94.62 111 ARG A CA 1
ATOM 864 C C . ARG A 1 111 ? 9.945 -23.578 -12.352 1 94.62 111 ARG A C 1
ATOM 866 O O . ARG A 1 111 ? 8.93 -24.062 -12.852 1 94.62 111 ARG A O 1
ATOM 873 N N . LEU A 1 112 ? 10.094 -22.266 -12.188 1 95.12 112 LEU A N 1
ATOM 874 C CA . LEU A 1 112 ? 8.938 -21.375 -12.086 1 95.12 112 LEU A CA 1
ATOM 875 C C . LEU A 1 112 ? 8.609 -20.75 -13.438 1 95.12 112 LEU A C 1
ATOM 877 O O . LEU A 1 112 ? 7.453 -20.438 -13.719 1 95.12 112 LEU A O 1
ATOM 881 N N . HIS A 1 113 ? 9.625 -20.609 -14.336 1 96.62 113 HIS A N 1
ATOM 882 C CA . HIS A 1 113 ? 9.43 -19.75 -15.5 1 96.62 113 HIS A CA 1
ATOM 883 C C . HIS A 1 113 ? 9.594 -20.531 -16.797 1 96.62 113 HIS A C 1
ATOM 885 O O . HIS A 1 113 ? 10.148 -20.016 -17.766 1 96.62 113 HIS A O 1
ATOM 891 N N . LEU A 1 114 ? 9.125 -21.812 -16.719 1 94.75 114 LEU A N 1
ATOM 892 C CA . LEU A 1 114 ? 9.227 -22.656 -17.906 1 94.75 114 LEU A CA 1
ATOM 893 C C . LEU A 1 114 ? 8.414 -22.062 -19.062 1 94.75 114 LEU A C 1
ATOM 895 O O . LEU A 1 114 ? 8.852 -22.109 -20.219 1 94.75 114 LEU A O 1
ATOM 899 N N . HIS A 1 115 ? 7.285 -21.516 -18.781 1 93.06 115 HIS A N 1
ATOM 900 C CA . HIS A 1 115 ? 6.457 -20.922 -19.828 1 93.06 115 HIS A CA 1
ATOM 901 C C . HIS A 1 115 ? 7.18 -19.766 -20.516 1 93.06 115 HIS A C 1
ATOM 903 O O . HIS A 1 115 ? 7.203 -19.688 -21.734 1 93.06 115 HIS A O 1
ATOM 909 N N . GLU A 1 116 ? 7.73 -18.953 -19.734 1 94.88 116 GLU A N 1
ATOM 910 C CA . GLU A 1 116 ? 8.469 -17.812 -20.266 1 94.88 116 GLU A CA 1
ATOM 911 C C . GLU A 1 116 ? 9.711 -18.266 -21.031 1 94.88 116 GLU A C 1
ATOM 913 O O . GLU A 1 116 ? 10.086 -17.656 -22.047 1 94.88 116 GLU A O 1
ATOM 918 N N . GLU A 1 117 ? 10.367 -19.281 -20.5 1 93.94 117 GLU A N 1
ATOM 919 C CA . GLU A 1 117 ? 11.5 -19.859 -21.219 1 93.94 117 GLU A CA 1
ATOM 920 C C . GLU A 1 117 ? 11.086 -20.328 -22.625 1 93.94 117 GLU A C 1
ATOM 922 O O . GLU A 1 117 ? 11.797 -20.078 -23.594 1 93.94 117 GLU A O 1
ATOM 927 N N . GLN A 1 118 ? 9.969 -21.016 -22.672 1 92.69 118 GLN A N 1
ATOM 928 C CA . GLN A 1 118 ? 9.445 -21.469 -23.969 1 92.69 118 GLN A CA 1
ATOM 929 C C . GLN A 1 118 ? 9.141 -20.281 -24.875 1 92.69 118 GLN A C 1
ATOM 931 O O . GLN A 1 118 ? 9.445 -20.312 -26.062 1 92.69 118 GLN A O 1
ATOM 936 N N . LEU A 1 119 ? 8.594 -19.266 -24.344 1 94.06 119 LEU A N 1
ATOM 937 C CA . LEU A 1 119 ? 8.266 -18.062 -25.109 1 94.06 119 LEU A CA 1
ATOM 938 C C . LEU A 1 119 ? 9.539 -17.406 -25.656 1 94.06 119 LEU A C 1
ATOM 940 O O . LEU A 1 119 ? 9.578 -16.984 -26.812 1 94.06 119 LEU A O 1
ATOM 944 N N . LYS A 1 120 ? 10.52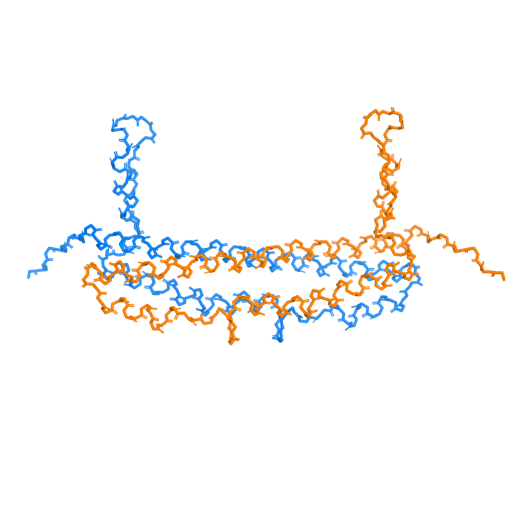3 -17.359 -24.734 1 94.06 120 LYS A N 1
ATOM 945 C CA . LYS A 1 120 ? 11.797 -16.781 -25.172 1 94.06 120 LYS A CA 1
ATOM 946 C C . LYS A 1 120 ? 12.414 -17.594 -26.312 1 94.06 120 LYS A C 1
ATOM 948 O O . LYS A 1 120 ? 12.93 -17.031 -27.281 1 94.06 120 LYS A O 1
ATOM 953 N N . ARG A 1 121 ? 12.391 -18.891 -26.25 1 93.25 121 ARG A N 1
ATOM 954 C CA . ARG A 1 121 ? 12.93 -19.766 -27.281 1 93.25 121 ARG A CA 1
ATOM 955 C C . ARG A 1 121 ? 12.258 -19.5 -28.625 1 93.25 121 ARG A C 1
ATOM 957 O O . ARG A 1 121 ? 12.914 -19.469 -29.672 1 93.25 121 ARG A O 1
ATOM 964 N N . ARG A 1 122 ? 10.992 -19.219 -28.594 1 94.56 122 ARG A N 1
ATOM 965 C CA . ARG A 1 122 ? 10.203 -19.031 -29.812 1 94.56 122 ARG A CA 1
ATOM 966 C C . ARG A 1 122 ? 10.414 -17.641 -30.391 1 94.56 122 ARG A C 1
ATOM 968 O O . ARG A 1 122 ? 10.32 -17.438 -31.609 1 94.56 122 ARG A O 1
ATOM 975 N N . ARG A 1 123 ? 10.789 -16.734 -29.578 1 96.44 123 ARG A N 1
ATOM 976 C CA . ARG A 1 123 ? 10.742 -15.344 -30 1 96.44 123 ARG A CA 1
ATOM 977 C C . ARG A 1 123 ? 12.148 -14.805 -30.266 1 96.44 123 ARG A C 1
ATOM 979 O O . ARG A 1 123 ? 12.305 -13.789 -30.953 1 96.44 123 ARG A O 1
ATOM 986 N N . ARG A 1 124 ? 13.109 -15.555 -29.703 1 94.88 124 ARG A N 1
ATOM 987 C CA . ARG A 1 124 ? 14.461 -15.047 -29.875 1 94.88 124 ARG A CA 1
ATOM 988 C C . ARG A 1 124 ? 14.977 -15.305 -31.281 1 94.88 124 ARG A C 1
ATOM 990 O O . ARG A 1 124 ? 14.484 -16.203 -31.969 1 94.88 124 ARG A O 1
ATOM 997 N N . THR A 1 125 ? 15.906 -14.398 -31.719 1 96.56 125 THR A N 1
ATOM 998 C CA . THR A 1 125 ? 16.641 -14.625 -32.969 1 96.56 125 THR A CA 1
ATOM 999 C C . THR A 1 125 ? 18 -15.281 -32.656 1 96.56 125 THR A C 1
ATOM 1001 O O . THR A 1 125 ? 18.922 -14.625 -32.188 1 96.56 125 THR A O 1
ATOM 1004 N N . GLU A 1 126 ? 18.062 -16.578 -33.031 1 92.88 126 GLU A N 1
ATOM 1005 C CA . GLU A 1 126 ? 19.281 -17.344 -32.719 1 92.88 126 GLU A CA 1
ATOM 1006 C C . GLU A 1 126 ? 20.516 -16.688 -33.344 1 92.88 126 GLU A C 1
ATOM 1008 O O . GLU A 1 126 ? 20.484 -16.297 -34.531 1 92.88 126 GLU A O 1
ATOM 1013 N N . GLY A 1 127 ? 21.5 -16.516 -32.562 1 93.75 127 GLY A N 1
ATOM 1014 C CA . GLY A 1 127 ? 22.766 -15.977 -33.062 1 93.75 127 GLY A CA 1
ATOM 1015 C C . GLY A 1 127 ? 22.859 -14.469 -32.906 1 93.75 127 GLY A C 1
ATOM 1016 O O . GLY A 1 127 ? 23.953 -13.898 -33.031 1 93.75 127 GLY A O 1
ATOM 1017 N N . ARG A 1 128 ? 21.844 -13.797 -32.875 1 95.19 128 ARG A N 1
ATOM 1018 C CA . ARG A 1 128 ? 21.875 -12.344 -32.75 1 95.19 128 ARG A CA 1
ATOM 1019 C C . ARG A 1 128 ? 22.312 -11.914 -31.359 1 95.19 128 ARG A C 1
ATOM 1021 O O . ARG A 1 128 ? 21.734 -12.367 -30.359 1 95.19 128 ARG A O 1
ATOM 1028 N N . PRO A 1 129 ? 23.312 -11.031 -31.266 1 94.38 129 PRO A N 1
ATOM 1029 C CA . PRO A 1 129 ? 23.734 -10.555 -29.938 1 94.38 129 PRO A CA 1
ATOM 1030 C C . PRO A 1 129 ? 22.578 -9.977 -29.125 1 94.38 129 PRO A C 1
ATOM 1032 O O . PRO A 1 129 ? 21.75 -9.242 -29.672 1 94.38 129 PRO A O 1
ATOM 1035 N N . GLY A 1 130 ? 22.5 -10.328 -27.922 1 96 130 GLY A N 1
ATOM 1036 C CA . GLY A 1 130 ? 21.453 -9.852 -27.031 1 96 130 GLY A CA 1
ATOM 1037 C C . GLY A 1 130 ? 20.234 -10.758 -27 1 96 130 GLY A C 1
ATOM 1038 O O . GLY A 1 130 ? 19.297 -10.531 -26.219 1 96 130 GLY A O 1
ATOM 1039 N N . HIS A 1 131 ? 20.156 -11.805 -27.812 1 95.88 131 HIS A N 1
ATOM 1040 C CA . HIS A 1 131 ? 19.031 -12.727 -27.906 1 95.88 131 HIS A CA 1
ATOM 1041 C C . HIS A 1 131 ? 19.359 -14.07 -27.266 1 95.88 131 HIS A C 1
ATOM 1043 O O . HIS A 1 131 ? 18.703 -15.07 -27.547 1 95.88 131 HIS A O 1
ATOM 1049 N N . GLU A 1 132 ? 20.406 -14.133 -26.422 1 95.81 132 GLU A N 1
ATOM 1050 C CA . GLU A 1 132 ? 20.812 -15.391 -25.797 1 95.81 132 GLU A CA 1
ATOM 1051 C C . GLU A 1 132 ? 19.766 -15.891 -24.812 1 95.81 132 GLU A C 1
ATOM 1053 O O . GLU A 1 132 ? 19.094 -15.094 -24.156 1 95.81 132 GLU A O 1
ATOM 1058 N N . MET A 1 133 ? 19.656 -17.172 -24.719 1 92.31 133 MET A N 1
ATOM 1059 C CA . MET A 1 133 ? 18.672 -17.781 -23.828 1 92.31 133 MET A CA 1
ATOM 1060 C C . MET A 1 133 ? 18.984 -17.484 -22.375 1 92.31 133 MET A C 1
ATOM 1062 O O . MET A 1 133 ? 18.078 -17.266 -21.562 1 92.31 133 MET A O 1
ATOM 1066 N N . GLY A 1 134 ? 20.188 -17.375 -22.062 1 92.12 134 GLY A N 1
ATOM 1067 C CA . GLY A 1 134 ? 20.578 -17.234 -20.672 1 92.12 134 GLY A CA 1
ATOM 1068 C C . GLY A 1 134 ? 20.422 -18.516 -19.875 1 92.12 134 GLY A C 1
ATOM 1069 O O . GLY A 1 134 ? 20.312 -19.609 -20.453 1 92.12 134 GLY A O 1
ATOM 1070 N N . ARG A 1 135 ? 20.531 -18.312 -18.562 1 90.88 135 ARG A N 1
ATOM 1071 C CA . ARG A 1 135 ? 20.453 -19.484 -17.672 1 90.88 135 ARG A CA 1
ATOM 1072 C C . ARG A 1 135 ? 19.047 -20.047 -17.641 1 90.88 135 ARG A C 1
ATOM 1074 O O . ARG A 1 135 ? 18.062 -19.297 -17.703 1 90.88 135 ARG A O 1
ATOM 1081 N N . PRO A 1 136 ? 18.891 -21.328 -17.516 1 89.19 136 PRO A N 1
ATOM 1082 C CA . PRO A 1 136 ? 17.547 -21.922 -17.438 1 89.19 136 PRO A CA 1
ATOM 1083 C C . PRO A 1 136 ? 16.797 -21.5 -16.172 1 89.19 136 PRO A C 1
ATOM 1085 O O . PRO A 1 136 ? 17.391 -21.031 -15.211 1 89.19 136 PRO A O 1
ATOM 1088 N N . SER A 1 137 ? 15.5 -21.734 -16.25 1 87 137 SER A N 1
ATOM 1089 C CA . SER A 1 137 ? 14.602 -21.422 -15.141 1 87 137 SER A CA 1
ATOM 1090 C C . SER A 1 137 ? 14.938 -22.266 -13.914 1 87 137 SER A C 1
ATOM 1092 O O . SER A 1 137 ? 15.25 -23.453 -14.039 1 87 137 SER A O 1
ATOM 1094 N N . THR A 1 138 ? 15.039 -21.594 -12.766 1 83.25 138 THR A N 1
ATOM 1095 C CA . THR A 1 138 ? 15.203 -22.266 -11.477 1 83.25 138 THR A CA 1
ATOM 1096 C C . THR A 1 138 ? 14.125 -21.844 -10.492 1 83.25 138 THR A C 1
ATOM 1098 O O . THR A 1 138 ? 13.547 -20.75 -10.633 1 83.25 138 THR A O 1
ATOM 1101 N N . MET B 1 1 ? -18.5 45.469 16.359 1 25.89 1 MET B N 1
ATOM 1102 C CA . MET B 1 1 ? -17.406 45.688 15.406 1 25.89 1 MET B CA 1
ATOM 1103 C C . MET B 1 1 ? -16.703 44.375 15.078 1 25.89 1 MET B C 1
ATOM 1105 O O . MET B 1 1 ? -16.25 43.656 15.977 1 25.89 1 MET B O 1
ATOM 1109 N N . ALA B 1 2 ? -17.141 43.594 14.281 1 44.94 2 ALA B N 1
ATOM 1110 C CA . ALA B 1 2 ? -16.562 42.312 13.914 1 44.94 2 ALA B CA 1
ATOM 1111 C C . ALA B 1 2 ? -15.039 42.406 13.852 1 44.94 2 ALA B C 1
ATOM 1113 O O . ALA B 1 2 ? -14.484 43.188 13.07 1 44.94 2 ALA B O 1
ATOM 1114 N N . GLY B 1 3 ? -14.328 42.281 14.773 1 39.44 3 GLY B N 1
ATOM 1115 C CA . GLY B 1 3 ? -12.906 42.562 14.797 1 39.44 3 GLY B CA 1
ATOM 1116 C C . GLY B 1 3 ? -12.195 42.125 13.531 1 39.44 3 GLY B C 1
ATOM 1117 O O . GLY B 1 3 ? -12.695 41.25 12.789 1 39.44 3 GLY B O 1
ATOM 1118 N N . SER B 1 4 ? -11.219 42.906 12.828 1 45.09 4 SER B N 1
ATOM 1119 C CA . SER B 1 4 ? -10.531 42.656 11.57 1 45.09 4 SER B CA 1
ATOM 1120 C C . SER B 1 4 ? -9.844 41.281 11.578 1 45.09 4 SER B C 1
ATOM 1122 O O . SER B 1 4 ? -9.141 40.938 12.531 1 45.09 4 SER B O 1
ATOM 1124 N N . PRO B 1 5 ? -10.398 40.188 10.984 1 54.91 5 PRO B N 1
ATOM 1125 C CA . PRO B 1 5 ? -9.75 38.875 11.023 1 54.91 5 PRO B CA 1
ATOM 1126 C C . PRO B 1 5 ? -8.227 38.969 10.953 1 54.91 5 PRO B C 1
ATOM 1128 O O . PRO B 1 5 ? -7.684 39.594 10.031 1 54.91 5 PRO B O 1
ATOM 1131 N N . THR B 1 6 ? -7.414 39.188 12.055 1 68.5 6 THR B N 1
ATOM 1132 C CA . THR B 1 6 ? -5.965 39.344 12.117 1 68.5 6 THR B CA 1
ATOM 1133 C C . THR B 1 6 ? -5.273 38.219 11.336 1 68.5 6 THR B C 1
ATOM 1135 O O . THR B 1 6 ? -5.637 37.062 11.453 1 68.5 6 THR B O 1
ATOM 1138 N N . GLU B 1 7 ? -4.582 38.531 10.195 1 86.81 7 GLU B N 1
ATOM 1139 C CA . GLU B 1 7 ? -3.766 37.594 9.398 1 86.81 7 GLU B CA 1
ATOM 1140 C C . GLU B 1 7 ? -2.834 36.781 10.281 1 86.81 7 GLU B C 1
ATOM 1142 O O . GLU B 1 7 ? -2.234 37.312 11.227 1 86.81 7 GLU B O 1
ATOM 1147 N N . PRO B 1 8 ? -2.82 35.469 10.109 1 94 8 PRO B N 1
ATOM 1148 C CA . PRO B 1 8 ? -1.911 34.656 10.922 1 94 8 PRO B CA 1
ATOM 1149 C C . PRO B 1 8 ? -0.448 35.062 10.758 1 94 8 PRO B C 1
ATOM 1151 O O . PRO B 1 8 ? -0.055 35.562 9.695 1 94 8 PRO B O 1
ATOM 1154 N N . ASP B 1 9 ? 0.317 34.969 11.805 1 95.5 9 ASP B N 1
ATOM 1155 C CA . ASP B 1 9 ? 1.738 35.312 11.734 1 95.5 9 ASP B CA 1
ATOM 1156 C C . ASP B 1 9 ? 2.518 34.219 11.016 1 95.5 9 ASP B C 1
ATOM 1158 O O . ASP B 1 9 ? 1.988 33.125 10.766 1 95.5 9 ASP B O 1
ATOM 1162 N N . ASP B 1 10 ? 3.771 34.406 10.672 1 95.62 10 ASP B N 1
ATOM 1163 C CA . ASP B 1 10 ? 4.594 33.531 9.852 1 95.62 10 ASP B CA 1
ATOM 1164 C C . ASP B 1 10 ? 4.824 32.188 10.547 1 95.62 10 ASP B C 1
ATOM 1166 O O . ASP B 1 10 ? 4.879 31.141 9.891 1 95.62 10 ASP B O 1
ATOM 1170 N N . GLU B 1 11 ? 5.031 32.219 11.844 1 97.25 11 GLU B N 1
ATOM 1171 C CA . GLU B 1 11 ? 5.266 30.984 12.586 1 97.25 11 GLU B CA 1
ATOM 1172 C C . GLU B 1 11 ? 4.055 30.062 12.523 1 97.25 11 GLU B C 1
ATOM 1174 O O . GLU B 1 11 ? 4.203 28.844 12.367 1 97.25 11 GLU B O 1
ATOM 1179 N N . THR B 1 12 ? 2.877 30.656 12.633 1 98.19 12 THR B N 1
ATOM 1180 C CA . THR B 1 12 ? 1.64 29.891 12.531 1 98.19 12 THR B CA 1
ATOM 1181 C C . THR B 1 12 ? 1.464 29.344 11.117 1 98.19 12 THR B C 1
ATOM 1183 O O . THR B 1 12 ? 1.104 28.172 10.945 1 98.19 12 THR B O 1
ATOM 1186 N N . ILE B 1 13 ? 1.732 30.141 10.148 1 97.19 13 ILE B N 1
ATOM 1187 C CA . ILE B 1 13 ? 1.643 29.719 8.75 1 97.19 13 ILE B CA 1
ATOM 1188 C C . ILE B 1 13 ? 2.578 28.547 8.508 1 97.19 13 ILE B C 1
ATOM 1190 O O . ILE B 1 13 ? 2.189 27.547 7.883 1 97.19 13 ILE B O 1
ATOM 1194 N N . ASP B 1 14 ? 3.742 28.609 8.992 1 97.38 14 ASP B N 1
ATOM 1195 C CA . ASP B 1 14 ? 4.727 27.531 8.852 1 97.38 14 ASP B CA 1
ATOM 1196 C C . ASP B 1 14 ? 4.254 26.266 9.547 1 97.38 14 ASP B C 1
ATOM 1198 O O . ASP B 1 14 ? 4.391 25.156 9 1 97.38 14 ASP B O 1
ATOM 1202 N N . ALA B 1 15 ? 3.742 26.391 10.719 1 98.38 15 ALA B N 1
ATOM 1203 C CA . ALA B 1 15 ? 3.27 25.25 11.484 1 98.38 15 ALA B CA 1
ATOM 1204 C C . ALA B 1 15 ? 2.131 24.531 10.766 1 98.38 15 ALA B C 1
ATOM 1206 O O . ALA B 1 15 ? 2.145 23.312 10.625 1 98.38 15 ALA B O 1
ATOM 1207 N N . VAL B 1 16 ? 1.165 25.281 10.305 1 98.19 16 VAL B N 1
ATOM 1208 C CA . VAL B 1 16 ? 0.044 24.719 9.562 1 98.19 16 VAL B CA 1
ATOM 1209 C C . VAL B 1 16 ? 0.545 24.078 8.266 1 98.19 16 VAL B C 1
ATOM 1211 O O . VAL B 1 16 ? 0.091 23 7.879 1 98.19 16 VAL B O 1
ATOM 1214 N N . GLY B 1 17 ? 1.467 24.75 7.613 1 97.56 17 GLY B N 1
ATOM 1215 C CA . GLY B 1 17 ? 2.074 24.172 6.426 1 97.56 17 GLY B CA 1
ATOM 1216 C C . GLY B 1 17 ? 2.684 22.812 6.676 1 97.56 17 GLY B C 1
ATOM 1217 O O . GLY B 1 17 ? 2.568 21.906 5.84 1 97.56 17 GLY B O 1
ATOM 1218 N N . LYS B 1 18 ? 3.393 22.656 7.797 1 98.06 18 LYS B N 1
ATOM 1219 C CA . LYS B 1 18 ? 3.994 21.375 8.133 1 98.06 18 LYS B CA 1
ATOM 1220 C C . LYS B 1 18 ? 2.926 20.312 8.367 1 98.06 18 LYS B C 1
ATOM 1222 O O . LYS B 1 18 ? 3.102 19.156 7.98 1 98.06 18 LYS B O 1
ATOM 1227 N N . LEU B 1 19 ? 1.859 20.672 9.039 1 98.56 19 LEU B N 1
ATOM 1228 C CA . LEU B 1 19 ? 0.74 19.75 9.234 1 98.56 19 LEU B CA 1
ATOM 1229 C C . LEU B 1 19 ? 0.147 19.328 7.898 1 98.56 19 LEU B C 1
ATOM 1231 O O . LEU B 1 19 ? -0.154 18.141 7.699 1 98.56 19 LEU B O 1
ATOM 1235 N N . VAL B 1 20 ? -0.035 20.219 6.973 1 98.12 20 VAL B N 1
ATOM 1236 C CA . VAL B 1 20 ? -0.572 19.938 5.648 1 98.12 20 VAL B CA 1
ATOM 1237 C C . VAL B 1 20 ? 0.369 18.984 4.906 1 98.12 20 VAL B C 1
ATOM 1239 O O . VAL B 1 20 ? -0.077 18.031 4.273 1 98.12 20 VAL B O 1
ATOM 1242 N N . PHE B 1 21 ? 1.628 19.297 5.004 1 98.06 21 PHE B N 1
ATOM 1243 C CA . PHE B 1 21 ? 2.609 18.391 4.41 1 98.06 21 PHE B CA 1
ATOM 1244 C C . PHE B 1 21 ? 2.434 16.984 4.945 1 98.06 21 PHE B C 1
ATOM 1246 O O . PHE B 1 21 ? 2.473 16.016 4.18 1 98.06 21 PHE B O 1
ATOM 1253 N N . ALA B 1 22 ? 2.311 16.828 6.254 1 98.56 22 ALA B N 1
ATOM 1254 C CA . ALA B 1 22 ? 2.088 15.508 6.855 1 98.56 22 ALA B CA 1
ATOM 1255 C C . ALA B 1 22 ? 0.85 14.844 6.262 1 98.56 22 ALA B C 1
ATOM 1257 O O . ALA B 1 22 ? 0.89 13.672 5.887 1 98.56 22 ALA B O 1
ATOM 1258 N N . LEU B 1 23 ? -0.264 15.547 6.18 1 98.5 23 LEU B N 1
ATOM 1259 C CA . LEU B 1 23 ? -1.489 15 5.609 1 98.5 23 LEU B CA 1
ATOM 1260 C C . LEU B 1 23 ? -1.274 14.594 4.156 1 98.5 23 LEU B C 1
ATOM 1262 O O . LEU B 1 23 ? -1.756 13.539 3.725 1 98.5 23 LEU B O 1
ATOM 1266 N N . GLU B 1 24 ? -0.601 15.445 3.4 1 98.56 24 GLU B N 1
ATOM 1267 C CA . GLU B 1 24 ? -0.338 15.117 2 1 98.56 24 GLU B CA 1
ATOM 1268 C C . GLU B 1 24 ? 0.481 13.836 1.877 1 98.56 24 GLU B C 1
ATOM 1270 O O . GLU B 1 24 ? 0.295 13.062 0.936 1 98.56 24 GLU B O 1
ATOM 1275 N N . THR B 1 25 ? 1.411 13.641 2.764 1 98.69 25 THR B N 1
ATOM 1276 C CA . THR B 1 25 ? 2.164 12.398 2.807 1 98.69 25 THR B CA 1
ATOM 1277 C C . THR B 1 25 ? 1.239 11.219 3.104 1 98.69 25 THR B C 1
ATOM 1279 O O . THR B 1 25 ? 1.38 10.148 2.51 1 98.69 25 THR B O 1
ATOM 1282 N N . VAL B 1 26 ? 0.273 11.359 4.023 1 98.62 26 VAL B N 1
ATOM 1283 C CA . VAL B 1 26 ? -0.732 10.336 4.309 1 98.62 26 VAL B CA 1
ATOM 1284 C C . VAL B 1 26 ? -1.55 10.055 3.051 1 98.62 26 VAL B C 1
ATOM 1286 O O . VAL B 1 26 ? -1.91 8.906 2.785 1 98.62 26 VAL B O 1
ATOM 1289 N N . GLU B 1 27 ? -1.841 11.102 2.26 1 98.56 27 GLU B N 1
ATOM 1290 C CA . GLU B 1 27 ? -2.553 10.906 1 1 98.56 27 GLU B CA 1
ATOM 1291 C C . GLU B 1 27 ? -1.769 10 0.055 1 98.56 27 GLU B C 1
ATOM 1293 O O . GLU B 1 27 ? -2.346 9.133 -0.609 1 98.56 27 GLU B O 1
ATOM 1298 N N . GLN B 1 28 ? -0.5 10.227 -0.006 1 98.5 28 GLN B N 1
ATOM 1299 C CA . GLN B 1 28 ? 0.339 9.352 -0.813 1 98.5 28 GLN B CA 1
ATOM 1300 C C . GLN B 1 28 ? 0.289 7.914 -0.294 1 98.5 28 GLN B C 1
ATOM 1302 O O . GLN B 1 28 ? 0.175 6.969 -1.078 1 98.5 28 GLN B O 1
ATOM 1307 N N . ALA B 1 29 ? 0.416 7.738 1.022 1 98.69 29 ALA B N 1
ATOM 1308 C CA . ALA B 1 29 ? 0.322 6.414 1.626 1 98.69 29 ALA B CA 1
ATOM 1309 C C . ALA B 1 29 ? -0.992 5.73 1.252 1 98.69 29 ALA B C 1
ATOM 1311 O O . ALA B 1 29 ? -1.004 4.559 0.871 1 98.69 29 ALA B O 1
ATOM 1312 N N . ARG B 1 30 ? -2.072 6.48 1.354 1 98.5 30 ARG B N 1
ATOM 1313 C CA . ARG B 1 30 ? -3.4 5.992 0.994 1 98.5 30 ARG B CA 1
ATOM 1314 C C . ARG B 1 30 ? -3.428 5.496 -0.448 1 98.5 30 ARG B C 1
ATOM 1316 O O . ARG B 1 30 ? -4.031 4.465 -0.745 1 98.5 30 ARG B O 1
ATOM 1323 N N . GLY B 1 31 ? -2.848 6.242 -1.372 1 98.62 31 GLY B N 1
ATOM 1324 C CA . GLY B 1 31 ? -2.752 5.793 -2.752 1 98.62 31 GLY B CA 1
ATOM 1325 C C . GLY B 1 31 ? -2.104 4.43 -2.891 1 98.62 31 GLY B C 1
ATOM 1326 O O . GLY B 1 31 ? -2.557 3.598 -3.68 1 98.62 31 GLY B O 1
ATOM 1327 N N . HIS B 1 32 ? -1.066 4.23 -2.15 1 98.69 32 HIS B N 1
ATOM 1328 C CA . HIS B 1 32 ? -0.399 2.934 -2.18 1 98.69 32 HIS B CA 1
ATOM 1329 C C . HIS B 1 32 ? -1.285 1.845 -1.584 1 98.69 32 HIS B C 1
ATOM 1331 O O . HIS B 1 32 ? -1.246 0.695 -2.029 1 98.69 32 HIS B O 1
ATOM 1337 N N . LEU B 1 33 ? -2.018 2.145 -0.514 1 98.56 33 LEU B N 1
ATOM 1338 C CA . LEU B 1 33 ? -2.947 1.174 0.053 1 98.56 33 LEU B CA 1
ATOM 1339 C C . LEU B 1 33 ? -3.988 0.752 -0.978 1 98.56 33 LEU B C 1
ATOM 1341 O O . LEU B 1 33 ? -4.344 -0.426 -1.062 1 98.56 33 LEU B O 1
ATOM 1345 N N . TYR B 1 34 ? -4.496 1.666 -1.818 1 98.56 34 TYR B N 1
ATOM 1346 C CA . TYR B 1 34 ? -5.445 1.334 -2.877 1 98.56 34 TYR B CA 1
ATOM 1347 C C . TYR B 1 34 ? -4.789 0.469 -3.945 1 98.56 34 TYR B C 1
ATOM 1349 O O . TYR B 1 34 ? -5.414 -0.448 -4.48 1 98.56 34 TYR B O 1
ATOM 1357 N N . ALA B 1 35 ? -3.553 0.827 -4.254 1 98.56 35 ALA B N 1
ATOM 1358 C CA . ALA B 1 35 ? -2.824 -0.018 -5.195 1 98.56 35 ALA B CA 1
ATOM 1359 C C . ALA B 1 35 ? -2.686 -1.44 -4.66 1 98.56 35 ALA B C 1
ATOM 1361 O O . ALA B 1 35 ? -2.877 -2.41 -5.398 1 98.56 35 ALA B O 1
ATOM 1362 N N . PHE B 1 36 ? -2.387 -1.597 -3.342 1 98.81 36 PHE B N 1
ATOM 1363 C CA . PHE B 1 36 ? -2.334 -2.889 -2.668 1 98.81 36 PHE B CA 1
ATOM 1364 C C . PHE B 1 36 ? -3.654 -3.633 -2.818 1 98.81 36 PHE B C 1
ATOM 1366 O O . PHE B 1 36 ? -3.67 -4.816 -3.168 1 98.81 36 PHE B O 1
ATOM 1373 N N . HIS B 1 37 ? -4.758 -2.979 -2.668 1 98.56 37 HIS B N 1
ATOM 1374 C CA . HIS B 1 37 ? -6.102 -3.539 -2.783 1 98.56 37 HIS B CA 1
ATOM 1375 C C . HIS B 1 37 ? -6.371 -4.039 -4.199 1 98.56 37 HIS B C 1
ATOM 1377 O O . HIS B 1 37 ? -6.727 -5.203 -4.395 1 98.56 37 HIS B O 1
ATOM 1383 N N . HIS B 1 38 ? -6.047 -3.207 -5.195 1 98.69 38 HIS B N 1
ATOM 1384 C CA . HIS B 1 38 ? -6.383 -3.539 -6.574 1 98.69 38 HIS B CA 1
ATOM 1385 C C . HIS B 1 38 ? -5.5 -4.664 -7.102 1 98.69 38 HIS B C 1
ATOM 1387 O O . HIS B 1 38 ? -5.977 -5.559 -7.809 1 98.69 38 HIS B O 1
ATOM 1393 N N . LEU B 1 39 ? -4.234 -4.605 -6.742 1 98.62 39 LEU B N 1
ATOM 1394 C CA . LEU B 1 39 ? -3.316 -5.645 -7.191 1 98.62 39 LEU B CA 1
ATOM 1395 C C . LEU B 1 39 ? -3.643 -6.98 -6.531 1 98.62 39 LEU B C 1
ATOM 1397 O O . LEU B 1 39 ? -3.527 -8.031 -7.164 1 98.62 39 LEU B O 1
ATOM 1401 N N . THR B 1 40 ? -4.035 -6.977 -5.242 1 98.56 40 THR B N 1
ATOM 1402 C CA . THR B 1 40 ? -4.465 -8.211 -4.586 1 98.56 40 THR B CA 1
ATOM 1403 C C . THR B 1 40 ? -5.68 -8.805 -5.297 1 98.56 40 THR B C 1
ATOM 1405 O O . THR B 1 40 ? -5.754 -10.016 -5.508 1 98.56 40 THR B O 1
ATOM 1408 N N . GLY B 1 41 ? -6.652 -7.973 -5.703 1 98 41 GLY B N 1
ATOM 1409 C CA . GLY B 1 41 ? -7.781 -8.445 -6.492 1 98 41 GLY B CA 1
ATOM 1410 C C . GLY B 1 41 ? -7.363 -9.055 -7.816 1 98 41 GLY B C 1
ATOM 1411 O O . GLY B 1 41 ? -7.867 -10.109 -8.203 1 98 41 GLY B O 1
ATOM 1412 N N . THR B 1 42 ? -6.43 -8.375 -8.461 1 98.56 42 THR B N 1
ATOM 1413 C CA . THR B 1 42 ? -5.895 -8.875 -9.727 1 98.56 42 THR B CA 1
ATOM 1414 C C . THR B 1 42 ? -5.273 -10.25 -9.547 1 98.56 42 THR B C 1
ATOM 1416 O O . THR B 1 42 ? -5.496 -11.156 -10.352 1 98.56 42 THR B O 1
ATOM 1419 N N . ALA B 1 43 ? -4.531 -10.391 -8.469 1 98.44 43 ALA B N 1
ATOM 1420 C CA . ALA B 1 43 ? -3.904 -11.672 -8.172 1 98.44 43 ALA B CA 1
ATOM 1421 C C . ALA B 1 43 ? -4.953 -12.75 -7.91 1 98.44 43 ALA B C 1
ATOM 1423 O O . ALA B 1 43 ? -4.785 -13.906 -8.305 1 98.44 43 ALA B O 1
ATOM 1424 N N . ASP B 1 44 ? -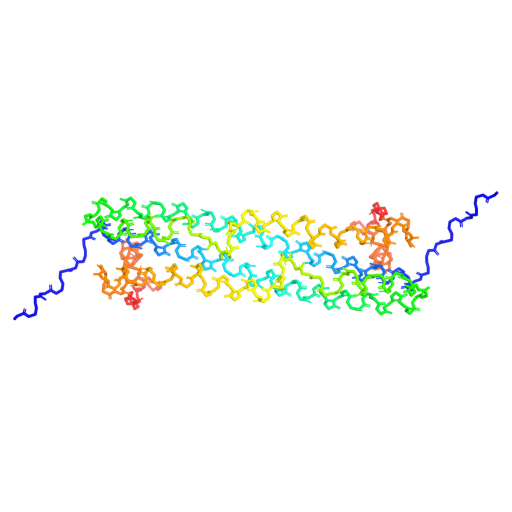5.965 -12.383 -7.188 1 97.69 44 ASP B N 1
ATOM 1425 C CA . ASP B 1 44 ? -7.047 -13.312 -6.887 1 97.69 44 ASP B CA 1
ATOM 1426 C C . ASP B 1 44 ? -7.699 -13.828 -8.164 1 97.69 44 ASP B C 1
ATOM 1428 O O . ASP B 1 44 ? -7.969 -15.031 -8.289 1 97.69 44 ASP B O 1
ATOM 1432 N N . PHE B 1 45 ? -7.973 -12.961 -9.141 1 98.12 45 PHE B N 1
ATOM 1433 C CA . PHE B 1 45 ? -8.531 -13.367 -10.422 1 98.12 45 PHE B CA 1
ATOM 1434 C C . PHE B 1 45 ? -7.574 -14.297 -11.164 1 98.12 45 PHE B C 1
ATOM 1436 O O . PHE B 1 45 ? -7.988 -15.328 -11.703 1 98.12 45 PHE B O 1
ATOM 1443 N N . ALA B 1 46 ? -6.344 -13.938 -11.195 1 98.25 46 ALA B N 1
ATOM 1444 C CA . ALA B 1 46 ? -5.332 -14.773 -11.828 1 98.25 46 ALA B CA 1
ATOM 1445 C C . ALA B 1 46 ? -5.27 -16.156 -11.172 1 98.25 46 ALA B C 1
ATOM 1447 O O . ALA B 1 46 ? -5.086 -17.172 -11.852 1 98.25 46 ALA B O 1
ATOM 1448 N N . LEU B 1 47 ? -5.379 -16.172 -9.844 1 98.19 47 LEU B N 1
ATOM 1449 C CA . LEU B 1 47 ? -5.402 -17.438 -9.102 1 98.19 47 LEU B CA 1
ATOM 1450 C C . LEU B 1 47 ? -6.57 -18.312 -9.547 1 98.19 47 LEU B C 1
ATOM 1452 O O . LEU B 1 47 ? -6.414 -19.516 -9.727 1 98.19 47 LEU B O 1
ATOM 1456 N N . GLY B 1 48 ? -7.738 -17.703 -9.742 1 98.31 48 GLY B N 1
ATOM 1457 C CA . GLY B 1 48 ? -8.875 -18.453 -10.266 1 98.31 48 GLY B CA 1
ATOM 1458 C C . GLY B 1 48 ? -8.609 -19.094 -11.617 1 98.31 48 GLY B C 1
ATOM 1459 O O . GLY B 1 48 ? -8.953 -20.25 -11.836 1 98.31 48 GLY B O 1
ATOM 1460 N N . GLU B 1 49 ? -7.977 -18.328 -12.453 1 98.62 49 GLU B N 1
ATOM 1461 C CA . GLU B 1 49 ? -7.605 -18.859 -13.766 1 98.62 49 GLU B CA 1
ATOM 1462 C C . GLU B 1 49 ? -6.613 -20 -13.633 1 98.62 49 GLU B C 1
ATOM 1464 O O . GLU B 1 49 ? -6.711 -21 -14.352 1 98.62 49 GLU B O 1
ATOM 1469 N N . ALA B 1 50 ? -5.68 -19.859 -12.758 1 98.62 50 ALA B N 1
ATOM 1470 C CA . ALA B 1 50 ? -4.695 -20.922 -12.531 1 98.62 50 ALA B CA 1
ATOM 1471 C C . ALA B 1 50 ? -5.371 -22.219 -12.086 1 98.62 50 ALA B C 1
ATOM 1473 O O . ALA B 1 50 ? -5 -23.297 -12.531 1 98.62 50 ALA B O 1
ATOM 1474 N N . VAL B 1 51 ? -6.32 -22.141 -11.203 1 98.75 51 VAL B N 1
ATOM 1475 C CA . VAL B 1 51 ? -7.055 -23.281 -10.695 1 98.75 51 VAL B CA 1
ATOM 1476 C C . VAL B 1 51 ? -7.746 -24.016 -11.844 1 98.75 51 VAL B C 1
ATOM 1478 O O . VAL B 1 51 ? -7.66 -25.234 -11.961 1 98.75 51 VAL B O 1
ATOM 1481 N N . GLU B 1 52 ? -8.398 -23.219 -12.695 1 98.75 52 GLU B N 1
ATOM 1482 C CA . GLU B 1 52 ? -9.062 -23.797 -13.852 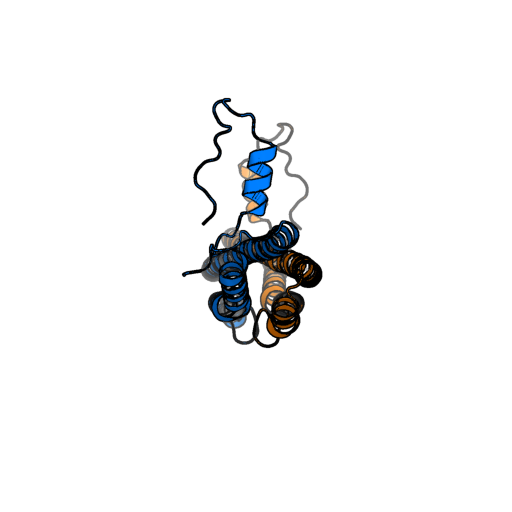1 98.75 52 GLU B CA 1
ATOM 1483 C C . GLU B 1 52 ? -8.07 -24.5 -14.766 1 98.75 52 GLU B C 1
ATOM 1485 O O . GLU B 1 52 ? -8.336 -25.609 -15.242 1 98.75 52 GLU B O 1
ATOM 1490 N N . LYS B 1 53 ? -6.992 -23.922 -15.008 1 98.75 53 LYS B N 1
ATOM 1491 C CA . LYS B 1 53 ? -5.969 -24.484 -15.883 1 98.75 53 LYS B CA 1
ATOM 1492 C C . LYS B 1 53 ? -5.367 -25.75 -15.273 1 98.75 53 LYS B C 1
ATOM 1494 O O . LYS B 1 53 ? -5.059 -26.703 -15.992 1 98.75 53 LYS B O 1
ATOM 1499 N N . LEU B 1 54 ? -5.168 -25.797 -13.938 1 98.75 54 LEU B N 1
ATOM 1500 C CA . LEU B 1 54 ? -4.648 -26.984 -13.266 1 98.75 54 LEU B CA 1
ATOM 1501 C C . LEU B 1 54 ? -5.598 -28.156 -13.438 1 98.75 54 LEU B C 1
ATOM 1503 O O . LEU B 1 54 ? -5.16 -29.281 -13.688 1 98.75 54 LEU B O 1
ATOM 1507 N N . ARG B 1 55 ? -6.883 -27.844 -13.312 1 98.5 55 ARG B N 1
ATOM 1508 C CA . ARG B 1 55 ? -7.871 -28.906 -13.516 1 98.5 55 ARG B CA 1
ATOM 1509 C C . ARG B 1 55 ? -7.82 -29.438 -14.938 1 98.5 55 ARG B C 1
ATOM 1511 O O . ARG B 1 55 ? -7.805 -30.656 -15.148 1 98.5 55 ARG B O 1
ATOM 1518 N N . LYS B 1 56 ? -7.777 -28.531 -15.852 1 98.38 56 LYS B N 1
ATOM 1519 C CA . LYS B 1 56 ? -7.738 -28.906 -17.266 1 98.38 56 LYS B CA 1
ATOM 1520 C C . LYS B 1 56 ? -6.484 -29.703 -17.578 1 98.38 56 LYS B C 1
ATOM 1522 O O . LYS B 1 56 ? -6.52 -30.625 -18.406 1 98.38 56 LYS B O 1
ATOM 1527 N N . ALA B 1 57 ? -5.441 -29.469 -16.875 1 98.06 57 ALA B N 1
ATOM 1528 C CA . ALA B 1 57 ? -4.152 -30.109 -17.125 1 98.06 57 ALA B CA 1
ATOM 1529 C C . ALA B 1 57 ? -4.062 -31.453 -16.391 1 98.06 57 ALA B C 1
ATOM 1531 O O . ALA B 1 57 ? -3.037 -32.125 -16.453 1 98.06 57 ALA B O 1
ATOM 1532 N N . GLY B 1 58 ? -5.086 -31.828 -15.656 1 98.31 58 GLY B N 1
ATOM 1533 C CA . GLY B 1 58 ? -5.141 -33.125 -15.039 1 98.31 58 GLY B CA 1
ATOM 1534 C C . GLY B 1 58 ? -4.625 -33.156 -13.609 1 98.31 58 GLY B C 1
ATOM 1535 O O . GLY B 1 58 ? -4.191 -34.188 -13.102 1 98.31 58 GLY B O 1
ATOM 1536 N N . HIS B 1 59 ? -4.633 -31.969 -12.977 1 98.44 59 HIS B N 1
ATOM 1537 C CA . HIS B 1 59 ? -4.156 -31.875 -11.602 1 98.44 59 HIS B CA 1
ATOM 1538 C C . HIS B 1 59 ? -5.262 -31.391 -10.672 1 98.44 59 HIS B C 1
ATOM 1540 O O . HIS B 1 59 ? -5.109 -30.359 -10.008 1 98.44 59 HIS B O 1
ATOM 1546 N N . PRO B 1 60 ? -6.375 -32.125 -10.531 1 98.5 60 PRO B N 1
ATOM 1547 C CA . PRO B 1 60 ? -7.52 -31.672 -9.734 1 98.5 60 PRO B CA 1
ATOM 1548 C C . PRO B 1 60 ? -7.203 -31.562 -8.25 1 98.5 60 PRO B C 1
ATOM 1550 O O . PRO B 1 60 ? -7.785 -30.734 -7.547 1 98.5 60 PRO B O 1
ATOM 1553 N N . ASP B 1 61 ? -6.258 -32.375 -7.77 1 98.44 61 ASP B N 1
ATOM 1554 C CA . ASP B 1 61 ? -5.93 -32.312 -6.352 1 98.44 61 ASP B CA 1
ATOM 1555 C C . ASP B 1 61 ? -5.316 -30.969 -5.98 1 98.44 61 ASP B C 1
ATOM 1557 O O . ASP B 1 61 ? -5.691 -30.375 -4.973 1 98.44 61 ASP B O 1
ATOM 1561 N N . TRP B 1 62 ? -4.336 -30.531 -6.742 1 98.56 62 TRP B N 1
ATOM 1562 C CA . TRP B 1 62 ? -3.76 -29.203 -6.508 1 98.56 62 TRP B CA 1
ATOM 1563 C C . TRP B 1 62 ? -4.805 -28.109 -6.703 1 98.56 62 TRP B C 1
ATOM 1565 O O . TRP B 1 62 ? -4.844 -27.141 -5.945 1 98.56 62 TRP B O 1
ATOM 1575 N N . ALA B 1 63 ? -5.613 -28.188 -7.777 1 98.69 63 ALA B N 1
ATOM 1576 C CA . ALA B 1 63 ? -6.695 -27.234 -7.988 1 98.69 63 ALA B CA 1
ATOM 1577 C C . ALA B 1 63 ? -7.574 -27.125 -6.75 1 98.69 63 ALA B C 1
ATOM 1579 O O . ALA B 1 63 ? -7.855 -26.016 -6.277 1 98.69 63 ALA B O 1
ATOM 1580 N N . ASP B 1 64 ? -7.93 -28.266 -6.223 1 98.56 64 ASP B N 1
ATOM 1581 C CA . ASP B 1 64 ? -8.812 -28.297 -5.059 1 98.56 64 ASP B CA 1
ATOM 1582 C C . ASP B 1 64 ? -8.133 -27.656 -3.844 1 98.56 64 ASP B C 1
ATOM 1584 O O . ASP B 1 64 ? -8.773 -26.938 -3.076 1 98.56 64 ASP B O 1
ATOM 1588 N N . ARG B 1 65 ? -6.891 -27.953 -3.588 1 98.38 65 ARG B N 1
ATOM 1589 C CA . ARG B 1 65 ? -6.168 -27.406 -2.445 1 98.38 65 ARG B CA 1
ATOM 1590 C C . ARG B 1 65 ? -6.07 -25.875 -2.537 1 98.38 65 ARG B C 1
ATOM 1592 O O . ARG B 1 65 ? -6.316 -25.172 -1.555 1 98.38 65 ARG B O 1
ATOM 1599 N N . ILE B 1 66 ? -5.707 -25.391 -3.713 1 98.56 66 ILE B N 1
ATOM 1600 C CA . ILE B 1 66 ? -5.605 -23.938 -3.889 1 98.56 66 ILE B CA 1
ATOM 1601 C C . ILE B 1 66 ? -6.977 -23.297 -3.688 1 98.56 66 ILE B C 1
ATOM 1603 O O . ILE B 1 66 ? -7.098 -22.281 -3.004 1 98.56 66 ILE B O 1
ATOM 1607 N N . GLU B 1 67 ? -8.008 -23.891 -4.281 1 97.94 67 GLU B N 1
ATOM 1608 C CA . GLU B 1 67 ? -9.367 -23.375 -4.191 1 97.94 67 GLU B CA 1
ATOM 1609 C C . GLU B 1 67 ? -9.844 -23.297 -2.74 1 97.94 67 GLU B C 1
ATOM 1611 O O . GLU B 1 67 ? -10.539 -22.359 -2.354 1 97.94 67 GLU B O 1
ATOM 1616 N N . THR B 1 68 ? -9.398 -24.203 -1.913 1 97.88 68 THR B N 1
ATOM 1617 C CA . THR B 1 68 ? -9.938 -24.297 -0.559 1 97.88 68 THR B CA 1
ATOM 1618 C C . THR B 1 68 ? -9.031 -23.562 0.428 1 97.88 68 THR B C 1
ATOM 1620 O O . THR B 1 68 ? -9.516 -22.984 1.402 1 97.88 68 THR B O 1
ATOM 1623 N N . GLU B 1 69 ? -7.73 -23.562 0.206 1 97.44 69 GLU B N 1
ATOM 1624 C CA . GLU B 1 69 ? -6.801 -23.062 1.213 1 97.44 69 GLU B CA 1
ATOM 1625 C C . GLU B 1 69 ? -6.371 -21.625 0.902 1 97.44 69 GLU B C 1
ATOM 1627 O O . GLU B 1 69 ? -6.008 -20.875 1.806 1 97.44 69 GLU B O 1
ATOM 1632 N N . LEU B 1 70 ? -6.398 -21.281 -0.39 1 97.75 70 LEU B N 1
ATOM 1633 C CA . LEU B 1 70 ? -5.832 -19.984 -0.752 1 97.75 70 LEU B CA 1
ATOM 1634 C C . LEU B 1 70 ? -6.922 -19.031 -1.233 1 97.75 70 LEU B C 1
ATOM 1636 O O . LEU B 1 70 ? -6.957 -17.859 -0.826 1 97.75 70 LEU B O 1
ATOM 1640 N N . ILE B 1 71 ? -7.773 -19.484 -2.195 1 97.5 71 ILE B N 1
ATOM 1641 C CA . ILE B 1 71 ? -8.844 -18.609 -2.648 1 97.5 71 ILE B CA 1
ATOM 1642 C C . ILE B 1 71 ? -9.797 -18.312 -1.49 1 97.5 71 ILE B C 1
ATOM 1644 O O . ILE B 1 71 ? -10.273 -19.234 -0.818 1 97.5 71 ILE B O 1
ATOM 1648 N N . GLY B 1 72 ? -10.062 -17.031 -1.2 1 96.81 72 GLY B N 1
ATOM 1649 C CA . GLY B 1 72 ? -10.938 -16.625 -0.106 1 96.81 72 GLY B CA 1
ATOM 1650 C C . GLY B 1 72 ? -10.188 -16.359 1.186 1 96.81 72 GLY B C 1
ATOM 1651 O O . GLY B 1 72 ? -10.781 -15.922 2.172 1 96.81 72 GLY B O 1
ATOM 1652 N N . LEU B 1 73 ? -8.867 -16.594 1.231 1 97.75 73 LEU B N 1
ATOM 1653 C CA . LEU B 1 73 ? -8.062 -16.391 2.43 1 97.75 73 LEU B CA 1
ATOM 1654 C C . LEU B 1 73 ? -7.992 -14.914 2.795 1 97.75 73 LEU B C 1
ATOM 1656 O O . LEU B 1 73 ? -7.82 -14.062 1.921 1 97.75 73 LEU B O 1
ATOM 1660 N N . ASN B 1 74 ? -8.109 -14.703 4.074 1 98.12 74 ASN B N 1
ATOM 1661 C CA . ASN B 1 74 ? -7.977 -13.344 4.59 1 98.12 74 ASN B CA 1
ATOM 1662 C C . ASN B 1 74 ? -6.551 -12.812 4.426 1 98.12 74 ASN B C 1
ATOM 1664 O O . ASN B 1 74 ? -5.586 -13.523 4.707 1 98.12 74 ASN B O 1
ATOM 1668 N N . VAL B 1 75 ? -6.449 -11.547 3.986 1 97.44 75 VAL B N 1
ATOM 1669 C CA . VAL B 1 75 ? -5.125 -10.945 3.846 1 97.44 75 VAL B CA 1
ATOM 1670 C C . VAL B 1 75 ? -4.582 -10.562 5.219 1 97.44 75 VAL B C 1
ATOM 1672 O O . VAL B 1 75 ? -3.367 -10.523 5.426 1 97.44 75 VAL B O 1
ATOM 1675 N N . LEU B 1 76 ? -5.441 -10.109 6.152 1 96.69 76 LEU B N 1
ATOM 1676 C CA . LEU B 1 76 ? -5.219 -9.914 7.582 1 96.69 76 LEU B CA 1
ATOM 1677 C C . LEU B 1 76 ? -6.309 -10.594 8.398 1 96.69 76 LEU B C 1
ATOM 1679 O O . LEU B 1 76 ? -7.359 -10.953 7.863 1 96.69 76 LEU B O 1
ATOM 1683 N N . ALA B 1 77 ? -6.078 -10.789 9.742 1 94.38 77 ALA B N 1
ATOM 1684 C CA . ALA B 1 77 ? -7.086 -11.438 10.57 1 94.38 77 ALA B CA 1
ATOM 1685 C C . ALA B 1 77 ? -8.461 -10.805 10.367 1 94.38 77 ALA B C 1
ATOM 1687 O O . ALA B 1 77 ? -8.633 -9.602 10.602 1 94.38 77 ALA B O 1
ATOM 1688 N N . ASP B 1 78 ? -9.375 -11.562 9.727 1 95 78 ASP B N 1
ATOM 1689 C CA . ASP B 1 78 ? -10.789 -11.258 9.555 1 95 78 ASP B CA 1
ATOM 1690 C C . ASP B 1 78 ? -11 -10.125 8.555 1 95 78 ASP B C 1
ATOM 1692 O O . ASP B 1 78 ? -11.953 -9.352 8.672 1 95 78 ASP B O 1
ATOM 1696 N N . ARG B 1 79 ? -10.039 -10.023 7.516 1 96.38 79 ARG B N 1
ATOM 1697 C CA . ARG B 1 79 ? -10.164 -8.891 6.602 1 96.38 79 ARG B CA 1
ATOM 1698 C C . ARG B 1 79 ? -9.727 -9.281 5.191 1 96.38 79 ARG B C 1
ATOM 1700 O O . ARG B 1 79 ? -8.648 -9.844 5 1 96.38 79 ARG B O 1
ATOM 1707 N N . TRP B 1 80 ? -10.609 -8.859 4.32 1 96.62 80 TRP B N 1
ATOM 1708 C CA . TRP B 1 80 ? -10.164 -8.664 2.943 1 96.62 80 TRP B CA 1
ATOM 1709 C C . TRP B 1 80 ? -9.641 -7.242 2.738 1 96.62 80 TRP B C 1
ATOM 1711 O O . TRP B 1 80 ? -9.844 -6.371 3.59 1 96.62 80 TRP B O 1
ATOM 1721 N N . THR B 1 81 ? -9.031 -7.008 1.626 1 97.88 81 THR B N 1
ATOM 1722 C CA . THR B 1 81 ? -8.359 -5.727 1.428 1 97.88 81 THR B CA 1
ATOM 1723 C C . THR B 1 81 ? -9.367 -4.586 1.379 1 97.88 81 THR B C 1
ATOM 1725 O O . THR B 1 81 ? -9.07 -3.465 1.791 1 97.88 81 THR B O 1
ATOM 1728 N N . PHE B 1 82 ? -10.555 -4.848 0.894 1 97 82 PHE B N 1
ATOM 1729 C CA . PHE B 1 82 ? -11.531 -3.766 0.873 1 97 82 PHE B CA 1
ATOM 1730 C C . PHE B 1 82 ? -11.883 -3.324 2.289 1 97 82 PHE B C 1
ATOM 1732 O O . PHE B 1 82 ? -12.086 -2.135 2.543 1 97 82 PHE B O 1
ATOM 1739 N N . GLN B 1 83 ? -11.93 -4.195 3.184 1 97.81 83 GLN B N 1
ATOM 1740 C CA . GLN B 1 83 ? -12.203 -3.859 4.578 1 97.81 83 GLN B CA 1
ATOM 1741 C C . GLN B 1 83 ? -11.039 -3.1 5.199 1 97.81 83 GLN B C 1
ATOM 1743 O O . GLN B 1 83 ? -11.242 -2.221 6.039 1 97.81 83 GLN B O 1
ATOM 1748 N N . VAL B 1 84 ? -9.82 -3.488 4.793 1 98.06 84 VAL B N 1
ATOM 1749 C CA . VAL B 1 84 ? -8.633 -2.771 5.246 1 98.06 84 VAL B CA 1
ATOM 1750 C C . VAL B 1 84 ? -8.719 -1.309 4.816 1 98.06 84 VAL B C 1
ATOM 1752 O O . VAL B 1 84 ? -8.523 -0.403 5.629 1 98.06 84 VAL B O 1
ATOM 1755 N N . VAL B 1 85 ? -9.078 -1.087 3.549 1 98.38 85 VAL B N 1
ATOM 1756 C CA . VAL B 1 85 ? -9.172 0.26 2.994 1 98.38 85 VAL B CA 1
ATOM 1757 C C . VAL B 1 85 ? -10.273 1.038 3.709 1 98.38 85 VAL B C 1
ATOM 1759 O O . VAL B 1 85 ? -10.062 2.182 4.121 1 98.38 85 VAL B O 1
ATOM 1762 N N . GLU B 1 86 ? -11.383 0.419 3.9 1 98.19 86 GLU B N 1
ATOM 1763 C CA . GLU B 1 86 ? -12.508 1.089 4.543 1 98.19 86 GLU B CA 1
ATOM 1764 C C . GLU B 1 86 ? -12.18 1.456 5.988 1 98.19 86 GLU B C 1
ATOM 1766 O O . GLU B 1 86 ? -12.5 2.559 6.441 1 98.19 86 GLU B O 1
ATOM 1771 N N . GLU B 1 87 ? -11.617 0.494 6.672 1 98 87 GLU B N 1
ATOM 1772 C CA . GLU B 1 87 ? -11.234 0.734 8.062 1 98 87 GLU B CA 1
ATOM 1773 C C . GLU B 1 87 ? -10.219 1.865 8.164 1 98 87 GLU B C 1
ATOM 1775 O O . GLU B 1 87 ? -10.32 2.715 9.055 1 98 87 GLU B O 1
ATOM 1780 N N . TYR B 1 88 ? -9.227 1.862 7.316 1 98.69 88 TYR B N 1
ATOM 1781 C CA . TYR B 1 88 ? -8.227 2.926 7.262 1 98.69 88 TYR B CA 1
ATOM 1782 C C . TYR B 1 88 ? -8.891 4.277 7.008 1 98.69 88 TYR B C 1
ATOM 1784 O O . TYR B 1 88 ? -8.609 5.254 7.707 1 98.69 88 TYR B O 1
ATOM 1792 N N . ASP B 1 89 ? -9.836 4.367 6.027 1 98.31 89 ASP B N 1
ATOM 1793 C CA . ASP B 1 89 ? -10.492 5.602 5.609 1 98.31 89 ASP B CA 1
ATOM 1794 C C . ASP B 1 89 ? -11.359 6.168 6.73 1 98.31 89 ASP B C 1
ATOM 1796 O O . ASP B 1 89 ? -11.32 7.371 7.008 1 98.31 89 ASP B O 1
ATOM 1800 N N . ASP B 1 90 ? -12.062 5.293 7.34 1 97.62 90 ASP B N 1
ATOM 1801 C CA . ASP B 1 90 ? -13.008 5.715 8.367 1 97.62 90 ASP B CA 1
ATOM 1802 C C . ASP B 1 90 ? -12.289 6.07 9.664 1 97.62 90 ASP B C 1
ATOM 1804 O O . ASP B 1 90 ? -12.805 6.852 10.469 1 97.62 90 ASP B O 1
ATOM 1808 N N . GLY B 1 91 ? -11.195 5.438 9.898 1 97.75 91 GLY B N 1
ATOM 1809 C CA . GLY B 1 91 ? -10.461 5.613 11.148 1 97.75 91 GLY B CA 1
ATOM 1810 C C . GLY B 1 91 ? -9.352 6.633 11.047 1 97.75 91 GLY B C 1
ATOM 1811 O O . GLY B 1 91 ? -9.594 7.84 11.086 1 97.75 91 GLY B O 1
ATOM 1812 N N . TYR B 1 92 ? -8.133 6.141 10.82 1 98.62 92 TYR B N 1
ATOM 1813 C CA . TYR B 1 92 ? -6.91 6.934 10.875 1 98.62 92 TYR B CA 1
ATOM 1814 C C . TYR B 1 92 ? -6.965 8.094 9.883 1 98.62 92 TYR B C 1
ATOM 1816 O O . TYR B 1 92 ? -6.746 9.242 10.258 1 98.62 92 TYR B O 1
ATOM 1824 N N . TYR B 1 93 ? -7.254 7.801 8.641 1 98.56 93 TYR B N 1
ATOM 1825 C CA . TYR B 1 93 ? -7.266 8.82 7.598 1 98.56 93 TYR B CA 1
ATOM 1826 C C . TYR B 1 93 ? -8.312 9.891 7.895 1 98.56 93 TYR B C 1
ATOM 1828 O O . TYR B 1 93 ? -8.023 11.086 7.812 1 98.56 93 TYR B O 1
ATOM 1836 N N . GLY B 1 94 ? -9.555 9.453 8.195 1 98.31 94 GLY B N 1
ATOM 1837 C CA . GLY B 1 94 ? -10.609 10.398 8.516 1 98.31 94 GLY B CA 1
ATOM 1838 C C . GLY B 1 94 ? -10.266 11.312 9.68 1 98.31 94 GLY B C 1
ATOM 1839 O O . GLY B 1 94 ? -10.508 12.516 9.625 1 98.31 94 GLY B O 1
ATOM 1840 N N . THR B 1 95 ? -9.734 10.734 10.711 1 98.44 95 THR B N 1
ATOM 1841 C CA . THR B 1 95 ? -9.359 11.5 11.891 1 98.44 95 THR B CA 1
ATOM 1842 C C . THR B 1 95 ? -8.273 12.523 11.555 1 98.44 95 THR B C 1
ATOM 1844 O O . THR B 1 95 ? -8.359 13.688 11.953 1 98.44 95 THR B O 1
ATOM 1847 N N . PHE B 1 96 ? -7.23 12.109 10.844 1 98.69 96 PHE B N 1
ATOM 1848 C CA . PHE B 1 96 ? -6.129 12.977 10.438 1 98.69 96 PHE B CA 1
ATOM 1849 C C . PHE B 1 96 ? -6.633 14.141 9.602 1 98.69 96 PHE B C 1
ATOM 1851 O O . PHE B 1 96 ? -6.297 15.297 9.875 1 98.69 96 PHE B O 1
ATOM 1858 N N . ARG B 1 97 ? -7.414 13.812 8.609 1 98.25 97 ARG B N 1
ATOM 1859 C CA . ARG B 1 97 ? -7.973 14.82 7.719 1 98.25 97 ARG B CA 1
ATOM 1860 C C . ARG B 1 97 ? -8.859 15.797 8.484 1 98.25 97 ARG B C 1
ATOM 1862 O O . ARG B 1 97 ? -8.758 17.016 8.289 1 98.25 97 ARG B O 1
ATOM 1869 N N . GLY B 1 98 ? -9.727 15.227 9.336 1 98.38 98 GLY B N 1
ATOM 1870 C CA . GLY B 1 98 ? -10.594 16.078 10.141 1 98.38 98 GLY B CA 1
ATOM 1871 C C . GLY B 1 98 ? -9.82 17.016 11.055 1 98.38 98 GLY B C 1
ATOM 1872 O O . GLY B 1 98 ? -10.141 18.203 11.141 1 98.38 98 GLY B O 1
ATOM 1873 N N . MET B 1 99 ? -8.852 16.516 11.727 1 98.38 99 MET B N 1
ATOM 1874 C CA . MET B 1 99 ? -8.016 17.328 12.609 1 98.38 99 MET B CA 1
ATOM 1875 C C . MET B 1 99 ? -7.336 18.453 11.844 1 98.38 99 MET B C 1
ATOM 1877 O O . MET B 1 99 ? -7.324 19.609 12.289 1 98.38 99 MET B O 1
ATOM 1881 N N . THR B 1 100 ? -6.738 18.141 10.688 1 98.56 100 THR B N 1
ATOM 1882 C CA . THR B 1 100 ? -6.055 19.141 9.867 1 98.56 100 THR B CA 1
ATOM 1883 C C . THR B 1 100 ? -7.016 20.234 9.438 1 98.56 100 THR B C 1
ATOM 1885 O O . THR B 1 100 ? -6.676 21.422 9.477 1 98.56 100 THR B O 1
ATOM 1888 N N . ARG B 1 101 ? -8.203 19.844 9.062 1 97.31 101 ARG B N 1
ATOM 1889 C CA . ARG B 1 101 ? -9.219 20.812 8.664 1 97.31 101 ARG B CA 1
ATOM 1890 C C . ARG B 1 101 ? -9.586 21.734 9.82 1 97.31 101 ARG B C 1
ATOM 1892 O O . ARG B 1 101 ? -9.695 22.953 9.641 1 97.31 101 ARG B O 1
ATOM 1899 N N . ASP B 1 102 ? -9.766 21.156 10.977 1 98.25 102 ASP B N 1
ATOM 1900 C CA . ASP B 1 102 ? -10.117 21.953 12.148 1 98.25 102 ASP B CA 1
ATOM 1901 C C . ASP B 1 102 ? -9.023 22.969 12.469 1 98.25 102 ASP B C 1
ATOM 1903 O O . ASP B 1 102 ? -9.32 24.125 12.766 1 98.25 102 ASP B O 1
ATOM 1907 N N . VAL B 1 103 ? -7.824 22.516 12.406 1 98.44 103 VAL B N 1
ATOM 1908 C CA . VAL B 1 103 ? -6.695 23.391 12.688 1 98.44 103 VAL B CA 1
ATOM 1909 C C . VAL B 1 103 ? -6.668 24.531 11.68 1 98.44 103 VAL B C 1
ATOM 1911 O O . VAL B 1 103 ? -6.543 25.703 12.055 1 98.44 103 VAL B O 1
ATOM 1914 N N . ALA B 1 104 ? -6.762 24.203 10.43 1 97.38 104 ALA B N 1
ATOM 1915 C CA . ALA B 1 104 ? -6.707 25.203 9.375 1 97.38 104 ALA B CA 1
ATOM 1916 C C . ALA B 1 104 ? -7.863 26.188 9.492 1 97.38 104 ALA B C 1
ATOM 1918 O O . ALA B 1 104 ? -7.672 27.406 9.336 1 97.38 104 ALA B O 1
ATOM 1919 N N . ASP B 1 105 ? -9.023 25.703 9.805 1 97.25 105 ASP B N 1
ATOM 1920 C CA . ASP B 1 105 ? -10.188 26.562 9.961 1 97.25 105 ASP B CA 1
ATOM 1921 C C . ASP B 1 105 ? -9.961 27.594 11.078 1 97.25 105 ASP B C 1
ATOM 1923 O O . ASP B 1 105 ? -10.305 28.766 10.93 1 97.25 105 ASP B O 1
ATOM 1927 N N . ASP B 1 106 ? -9.375 27.125 12.078 1 97.81 106 ASP B N 1
ATOM 1928 C CA . ASP B 1 106 ? -9.188 27.969 13.258 1 97.81 106 ASP B CA 1
ATOM 1929 C C . ASP B 1 106 ? -8.039 28.953 13.055 1 97.81 106 ASP B C 1
ATOM 1931 O O . ASP B 1 106 ? -8.141 30.125 13.438 1 97.81 106 ASP B O 1
ATOM 1935 N N . LEU B 1 107 ? -7.012 28.516 12.414 1 97.56 107 LEU B N 1
ATOM 1936 C CA . LEU B 1 107 ? -5.777 29.297 12.508 1 97.56 107 LEU B CA 1
ATOM 1937 C C . LEU B 1 107 ? -5.512 30.047 11.203 1 97.56 107 LEU B C 1
ATOM 1939 O O . LEU B 1 107 ? -4.773 31.031 11.195 1 97.56 107 LEU B O 1
ATOM 1943 N N . THR B 1 108 ? -6.051 29.531 10.117 1 96.44 108 THR B N 1
ATOM 1944 C CA . THR B 1 108 ? -5.734 30.156 8.828 1 96.44 108 THR B CA 1
ATOM 1945 C C . THR B 1 108 ? -7.004 30.375 8.008 1 96.44 108 THR B C 1
ATOM 1947 O O . THR B 1 108 ? -6.945 30.484 6.785 1 96.44 108 THR B O 1
ATOM 1950 N N . ASP B 1 109 ? -8.133 30.328 8.648 1 94.62 109 ASP B N 1
ATOM 1951 C CA . ASP B 1 109 ? -9.422 30.562 8 1 94.62 109 ASP B CA 1
ATOM 1952 C C . ASP B 1 109 ? -9.656 29.547 6.871 1 94.62 109 ASP B C 1
ATOM 1954 O O . ASP B 1 109 ? -10.141 29.922 5.801 1 94.62 109 ASP B O 1
ATOM 1958 N N . GLY B 1 110 ? -9.094 28.375 7.059 1 95.19 110 GLY B N 1
ATOM 1959 C CA . GLY B 1 110 ? -9.359 27.266 6.152 1 95.19 110 GLY B CA 1
ATOM 1960 C C . GLY B 1 110 ? -8.383 27.203 4.992 1 95.19 110 GLY B C 1
ATOM 1961 O O . GLY B 1 110 ? -8.445 26.281 4.172 1 95.19 110 GLY B O 1
ATOM 1962 N N . ARG B 1 111 ? -7.457 28.172 4.91 1 94.5 111 ARG B N 1
ATOM 1963 C CA . ARG B 1 111 ? -6.469 28.188 3.838 1 94.5 111 ARG B CA 1
ATOM 1964 C C . ARG B 1 111 ? -5.297 27.266 4.164 1 94.5 111 ARG B C 1
ATOM 1966 O O . ARG B 1 111 ? -4.531 27.531 5.09 1 94.5 111 ARG B O 1
ATOM 1973 N N . LEU B 1 112 ? -5.016 26.312 3.273 1 95.12 112 LEU B N 1
ATOM 1974 C CA . LEU B 1 112 ? -4.105 25.219 3.604 1 95.12 112 LEU B CA 1
ATOM 1975 C C . LEU B 1 112 ? -2.695 25.516 3.102 1 95.12 112 LEU B C 1
ATOM 1977 O O . LEU B 1 112 ? -1.713 25.062 3.688 1 95.12 112 LEU B O 1
ATOM 1981 N N . HIS B 1 113 ? -2.566 26.359 2.037 1 96.69 113 HIS B N 1
ATOM 1982 C CA . HIS B 1 113 ? -1.282 26.422 1.348 1 96.69 113 HIS B CA 1
ATOM 1983 C C . HIS B 1 113 ? -0.707 27.828 1.386 1 96.69 113 HIS B C 1
ATOM 1985 O O . HIS B 1 113 ? -0.115 28.297 0.407 1 96.69 113 HIS B O 1
ATOM 1991 N N . LEU B 1 114 ? -0.967 28.484 2.551 1 94.69 114 LEU B N 1
ATOM 1992 C CA . LEU B 1 114 ? -0.46 29.844 2.695 1 94.69 114 LEU B CA 1
ATOM 1993 C C . LEU B 1 114 ? 1.063 29.875 2.635 1 94.69 114 LEU B C 1
ATOM 1995 O O . LEU B 1 114 ? 1.653 30.781 2.049 1 94.69 114 LEU B O 1
ATOM 1999 N N . HIS B 1 115 ? 1.712 28.906 3.201 1 93.12 115 HIS B N 1
ATOM 2000 C CA . HIS B 1 115 ? 3.168 28.844 3.172 1 93.12 115 HIS B CA 1
ATOM 2001 C C . HIS B 1 115 ? 3.688 28.734 1.741 1 93.12 115 HIS B C 1
ATOM 2003 O O . HIS B 1 115 ? 4.617 29.453 1.362 1 93.12 115 HIS B O 1
ATOM 2009 N N . GLU B 1 116 ? 3.104 27.922 1.01 1 94.88 116 GLU B N 1
ATOM 2010 C CA . GLU B 1 116 ? 3.494 27.75 -0.385 1 94.88 116 GLU B CA 1
ATOM 2011 C C . GLU B 1 116 ? 3.189 29 -1.204 1 94.88 116 GLU B C 1
ATOM 2013 O O . GLU B 1 116 ? 3.941 29.344 -2.119 1 94.88 116 GLU B O 1
ATOM 2018 N N . GLU B 1 117 ? 2.047 29.594 -0.911 1 93.81 117 GLU B N 1
ATOM 2019 C CA . GLU B 1 117 ? 1.73 30.859 -1.563 1 93.81 117 GLU B CA 1
ATOM 2020 C C . GLU B 1 117 ? 2.826 31.906 -1.324 1 93.81 117 GLU B C 1
ATOM 2022 O O . GLU B 1 117 ? 3.232 32.594 -2.248 1 93.81 117 GLU B O 1
ATOM 2027 N N . GLN B 1 118 ? 3.248 32 -0.076 1 92.75 118 GLN B N 1
ATOM 2028 C CA . GLN B 1 118 ? 4.336 32.906 0.267 1 92.75 118 GLN B CA 1
ATOM 2029 C C . GLN B 1 118 ? 5.613 32.562 -0.487 1 92.75 118 GLN B C 1
ATOM 2031 O O . GLN B 1 118 ? 6.309 33.438 -0.994 1 92.75 118 GLN B O 1
ATOM 2036 N N . LEU B 1 119 ? 5.91 31.328 -0.607 1 94 119 LEU B N 1
ATOM 2037 C CA . LEU B 1 119 ? 7.09 30.859 -1.324 1 94 119 LEU B CA 1
ATOM 2038 C C . LEU B 1 119 ? 7.008 31.219 -2.803 1 94 119 LEU B C 1
ATOM 2040 O O . LEU B 1 119 ? 7.988 31.672 -3.391 1 94 119 LEU B O 1
ATOM 2044 N N . LYS B 1 120 ? 5.789 30.984 -3.318 1 94 120 LYS B N 1
ATOM 2045 C CA . LYS B 1 120 ? 5.602 31.328 -4.723 1 94 120 LYS B CA 1
ATOM 2046 C C . LYS B 1 120 ? 5.789 32.844 -4.949 1 94 120 LYS B C 1
ATOM 2048 O O . LYS B 1 120 ? 6.422 33.25 -5.926 1 94 120 LYS B O 1
ATOM 2053 N N . ARG B 1 121 ? 5.285 33.688 -4.105 1 93.25 121 ARG B N 1
ATOM 2054 C CA . ARG B 1 121 ? 5.422 35.125 -4.219 1 93.25 121 ARG B CA 1
ATOM 2055 C C . ARG B 1 121 ? 6.891 35.531 -4.223 1 93.25 121 ARG B C 1
ATOM 2057 O O . ARG B 1 121 ? 7.297 36.406 -4.996 1 93.25 121 ARG B O 1
ATOM 2064 N N . ARG B 1 122 ? 7.703 34.844 -3.459 1 94.5 122 ARG B N 1
ATOM 2065 C CA . ARG B 1 122 ? 9.117 35.188 -3.305 1 94.5 122 ARG B CA 1
ATOM 2066 C C . ARG B 1 122 ? 9.938 34.656 -4.48 1 94.5 122 ARG B C 1
ATOM 2068 O O . ARG B 1 122 ? 10.961 35.25 -4.84 1 94.5 122 ARG B O 1
ATOM 2075 N N . ARG B 1 123 ? 9.438 33.688 -5.121 1 96.44 123 ARG B N 1
ATOM 2076 C CA . ARG B 1 123 ? 10.297 32.969 -6.066 1 96.44 123 ARG B CA 1
ATOM 2077 C C . ARG B 1 123 ? 9.898 33.281 -7.508 1 96.44 123 ARG B C 1
ATOM 2079 O O . ARG B 1 123 ? 10.688 33.062 -8.43 1 96.44 123 ARG B O 1
ATOM 2086 N N . ARG B 1 124 ? 8.664 33.812 -7.602 1 94.75 124 ARG B N 1
ATOM 2087 C CA . ARG B 1 124 ? 8.211 34.062 -8.961 1 94.75 124 ARG B CA 1
ATOM 2088 C C . ARG B 1 124 ? 8.867 35.312 -9.539 1 94.75 124 ARG B C 1
ATOM 2090 O O . ARG B 1 124 ? 9.328 36.156 -8.789 1 94.75 124 ARG B O 1
ATOM 2097 N N . THR B 1 125 ? 8.992 35.281 -10.906 1 96.5 125 THR B N 1
ATOM 2098 C CA . THR B 1 125 ? 9.398 36.5 -11.617 1 96.5 125 THR B CA 1
ATOM 2099 C C . THR B 1 125 ? 8.18 37.281 -12.125 1 96.5 125 THR B C 1
ATOM 2101 O O . THR B 1 125 ? 7.547 36.844 -13.102 1 96.5 125 THR B O 1
ATOM 2104 N N . GLU B 1 126 ? 7.938 38.438 -11.461 1 92.81 126 GLU B N 1
ATOM 2105 C CA . GLU B 1 126 ? 6.746 39.188 -11.797 1 92.81 126 GLU B CA 1
ATOM 2106 C C . GLU B 1 126 ? 6.746 39.594 -13.266 1 92.81 126 GLU B C 1
ATOM 2108 O O . GLU B 1 126 ? 7.762 40.062 -13.781 1 92.81 126 GLU B O 1
ATOM 2113 N N . GLY B 1 127 ? 5.664 39.344 -13.922 1 93.56 127 GLY B N 1
ATOM 2114 C CA . GLY B 1 127 ? 5.516 39.75 -15.305 1 93.56 127 GLY B CA 1
ATOM 2115 C C . GLY B 1 1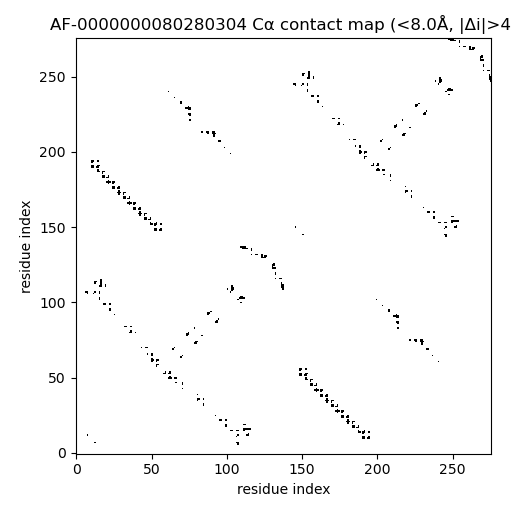27 ? 5.902 38.688 -16.297 1 93.56 127 GLY B C 1
ATOM 2116 O O . GLY B 1 127 ? 5.582 38.781 -17.484 1 93.56 127 GLY B O 1
ATOM 2117 N N . ARG B 1 128 ? 6.719 37.812 -15.945 1 95.12 128 ARG B N 1
ATOM 2118 C CA . ARG B 1 128 ? 7.141 36.75 -16.859 1 95.12 128 ARG B CA 1
ATOM 2119 C C . ARG B 1 128 ? 6.016 35.75 -17.094 1 95.12 128 ARG B C 1
ATOM 2121 O O . ARG B 1 128 ? 5.441 35.219 -16.125 1 95.12 128 ARG B O 1
ATOM 2128 N N . PRO B 1 129 ? 5.691 35.438 -18.359 1 94.25 129 PRO B N 1
ATOM 2129 C CA . PRO B 1 129 ? 4.652 34.438 -18.625 1 94.25 129 PRO B CA 1
ATOM 2130 C C . PRO B 1 129 ? 4.922 33.125 -17.938 1 94.25 129 PRO B C 1
ATOM 2132 O O . PRO B 1 129 ? 6.062 32.656 -17.922 1 94.25 129 PRO B O 1
ATOM 2135 N N . GLY B 1 130 ? 3.957 32.562 -17.359 1 95.88 130 GLY B N 1
ATOM 2136 C CA . GLY B 1 130 ? 4.07 31.297 -16.672 1 95.88 130 GLY B CA 1
ATOM 2137 C C . GLY B 1 130 ? 4.395 31.453 -15.195 1 95.88 130 GLY B C 1
ATOM 2138 O O . GLY B 1 130 ? 4.438 30.469 -14.453 1 95.88 130 GLY B O 1
ATOM 2139 N N . HIS B 1 131 ? 4.656 32.656 -14.672 1 95.88 131 HIS B N 1
ATOM 2140 C CA . HIS B 1 131 ? 5.023 32.906 -13.289 1 95.88 131 HIS B CA 1
ATOM 2141 C C . HIS B 1 131 ? 3.867 33.562 -12.531 1 95.88 131 HIS B C 1
ATOM 2143 O O . HIS B 1 131 ? 4.074 34.188 -11.484 1 95.88 131 HIS B O 1
ATOM 2149 N N . GLU B 1 132 ? 2.627 33.469 -13.039 1 95.75 132 GLU B N 1
ATOM 2150 C CA . GLU B 1 132 ? 1.472 34.094 -12.398 1 95.75 132 GLU B CA 1
ATOM 2151 C C . GLU B 1 132 ? 1.158 33.438 -11.062 1 95.75 132 GLU B C 1
ATOM 2153 O O . GLU B 1 132 ? 1.355 32.25 -10.891 1 95.75 132 GLU B O 1
ATOM 2158 N N . MET B 1 133 ? 0.693 34.219 -10.156 1 92.19 133 MET B N 1
ATOM 2159 C CA . MET B 1 133 ? 0.369 33.719 -8.82 1 92.19 133 MET B CA 1
ATOM 2160 C C . MET B 1 133 ? -0.785 32.719 -8.875 1 92.19 133 MET B C 1
ATOM 2162 O O . MET B 1 133 ? -0.793 31.75 -8.133 1 92.19 133 MET B O 1
ATOM 2166 N N . GLY B 1 134 ? -1.653 32.906 -9.742 1 92 134 GLY B N 1
ATOM 2167 C CA . GLY B 1 134 ? -2.855 32.094 -9.766 1 92 134 GLY B CA 1
ATOM 2168 C C . GLY B 1 134 ? -3.82 32.438 -8.641 1 92 134 GLY B C 1
ATOM 2169 O O . GLY B 1 134 ? -3.725 33.5 -8.016 1 92 134 GLY B O 1
ATOM 2170 N N . ARG B 1 135 ? -4.785 31.516 -8.516 1 90.62 135 ARG B N 1
ATOM 2171 C CA . ARG B 1 135 ? -5.816 31.719 -7.504 1 90.62 135 ARG B CA 1
ATOM 2172 C C . ARG B 1 135 ? -5.25 31.547 -6.098 1 90.62 135 ARG B C 1
ATOM 2174 O O . ARG B 1 135 ? -4.379 30.703 -5.879 1 90.62 135 ARG B O 1
ATOM 2181 N N . PRO B 1 136 ? -5.715 32.281 -5.137 1 89.06 136 PRO B N 1
ATOM 2182 C CA . PRO B 1 136 ? -5.238 32.156 -3.762 1 89.06 136 PRO B CA 1
ATOM 2183 C C . PRO B 1 136 ? -5.59 30.781 -3.16 1 89.06 136 PRO B C 1
ATOM 2185 O O . PRO B 1 136 ? -6.477 30.094 -3.664 1 89.06 136 PRO B O 1
ATOM 2188 N N . SER B 1 137 ? -4.867 30.484 -2.08 1 86.94 137 SER B N 1
ATOM 2189 C CA . SER B 1 137 ? -5.078 29.25 -1.341 1 86.94 137 SER B CA 1
ATOM 2190 C C . SER B 1 137 ? -6.48 29.188 -0.75 1 86.94 137 SER B C 1
ATOM 2192 O O . SER B 1 137 ? -7.004 30.203 -0.271 1 86.94 137 SER B O 1
ATOM 2194 N N . THR B 1 138 ? -7.172 28.062 -0.951 1 83.38 138 THR B N 1
ATOM 2195 C CA . THR B 1 138 ? -8.461 27.781 -0.329 1 83.38 138 THR B CA 1
ATOM 2196 C C . THR B 1 138 ? -8.422 26.453 0.426 1 83.38 138 THR B C 1
ATOM 2198 O O . THR B 1 138 ? -7.605 25.578 0.121 1 83.38 138 THR B O 1
#

Radius of gyration: 26.8 Å; Cα contacts (8 Å, |Δi|>4): 308; chains: 2; bounding box: 41×93×56 Å

Foldseek 3Di:
DPPDPPAFDPVLLVVLQVLLVVLVVVVVVLVVLVVVQVVVVVVLVVLVVVLVVCVVVPNPVVSVCCVVPPRVDDPDVVDHSVVVSVCCVVPVSVVSVVVSQVSCCVRVVRFRCVVVLVVLVVPADPPDPPSDSPDGGD/DPPDPPAFDPVLLVVLQVLLVVLVVVVVVLVVLVVVQVVVVVVLVVLVVVLVVCVVVPNPVVSVCCVVPPRPDAPDVVDHSVVVSVCCVVPVSVVSVVVSQVSCCVRVVRFRCVVVLVVLVVPADPPDPPSDSPDGGD